Protein AF-A0A6H9L053-F1 (afdb_monomer)

Sequence (299 aa):
MDTWKNKYYSWISVILVSLLVLSIQSCERPGVFNHTEPEPVTSIPEVNSDEVIIHLKIKGGPEGFDHDLFVLNNRVLMIYDNYPDNGSLNKVLTQIEMNDLRSLFSENNFFSLQNELAASDAGKNILYEVTFKQDDLVHTIIADYNTASVRARIIIDALLLHFTNLRSSLKIELITDKTEITTARFLRLVMKVENQSDSELELVYTQGRAVDYVVYQINDNQFNTLEPDNELWRWSLNFSVNPVEKRLKIAAHQFTEFEEITWNVQTDEKTMVKGWVAVVGELVSTPGGRSPTIPIKIN

pLDDT: mean 80.95, std 19.53, range [23.98, 98.31]

Radius of gyration: 29.29 Å; Cα contacts (8 Å, |Δi|>4): 552; chains: 1; bounding box: 73×96×73 Å

Mean predicted aligned error: 12.38 Å

Nearest PDB structures (foldseek):
  3isy-assembly1_A  TM=7.959E-01  e=3.894E-05  Bacillus subtilis
  2x1g-assembly2_D  TM=6.187E-01  e=3.724E-02  Drosophila melanogaster
  5mhn-assembly2_B  TM=4.504E-01  e=2.670E-03  Homo sapiens
  6c6e-assembly1_A  TM=1.368E-01  e=1.391E-01  Mus musculus
  2y25-assembly1_B  TM=2.350E-01  e=3.549E+00  Homo sapiens

Foldseek 3Di:
DDPVVVVVVVVVVVVVVVVVVVPVPDDPDPPPDDPPPPPPPPPPPPPPDQDFFKKKFKAAAPQTWTKIWTQGPQQKIKIARLPDFRKMWIFRDDPVLVVVLVVLCVVLVVVPDEAQDDDDPVRHFIKIWMWGDDDPDIDIYIHGLVRDDPSVVSNVVSSVVVVCVRVQFKAKAWDWPDQEADPALKIKIKIKMWGRDQAKDKWKAFQQDQKKKWKFDDDPPPLRDGDPVRTFAIPVVVDRGHGHIDMDIAGHGGMDMDDMDMDRCGGPVRHHDAAKMWMWMWRRTGRTIIHGTRIHHYD

Structure (mmCIF, N/CA/C/O backbone):
data_AF-A0A6H9L053-F1
#
_entry.id   AF-A0A6H9L053-F1
#
loop_
_atom_site.group_PDB
_atom_site.id
_atom_site.type_symbol
_atom_site.label_atom_id
_atom_site.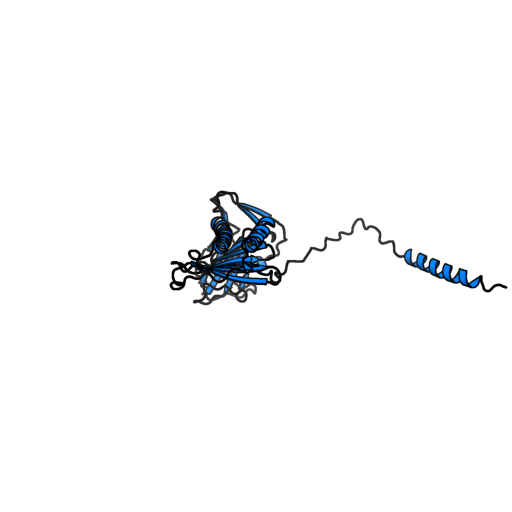label_alt_id
_atom_site.label_comp_id
_atom_site.label_asym_id
_atom_site.label_entity_id
_atom_site.label_seq_id
_atom_site.pdbx_PDB_ins_code
_atom_site.Cartn_x
_atom_site.Cartn_y
_atom_site.Cartn_z
_atom_site.occupancy
_atom_site.B_iso_or_equiv
_atom_site.auth_seq_id
_atom_site.auth_comp_id
_atom_site.auth_asym_id
_atom_site.auth_atom_id
_atom_site.pdbx_PDB_model_num
ATOM 1 N N . MET A 1 1 ? 28.333 -80.180 41.131 1.00 50.69 1 MET A N 1
ATOM 2 C CA . MET A 1 1 ? 29.279 -79.049 41.228 1.00 50.69 1 MET A CA 1
ATOM 3 C C . MET A 1 1 ? 29.401 -78.422 39.848 1.00 50.69 1 MET A C 1
ATOM 5 O O . MET A 1 1 ? 29.393 -79.160 38.876 1.00 50.69 1 MET A O 1
ATOM 9 N N . ASP A 1 2 ? 29.446 -77.090 39.799 1.00 54.22 2 ASP A N 1
ATOM 10 C CA . ASP A 1 2 ? 29.842 -76.261 38.647 1.00 54.22 2 ASP A CA 1
ATOM 11 C C . ASP A 1 2 ? 28.874 -76.040 37.466 1.00 54.22 2 ASP A C 1
ATOM 13 O O . ASP A 1 2 ? 29.268 -76.093 36.308 1.00 54.22 2 ASP A O 1
ATOM 17 N N . THR A 1 3 ? 27.628 -75.628 37.736 1.00 51.16 3 THR A N 1
ATOM 18 C CA . THR A 1 3 ? 26.772 -74.955 36.723 1.00 51.16 3 THR A CA 1
ATOM 19 C C . THR A 1 3 ? 26.632 -73.441 36.920 1.00 51.16 3 THR A C 1
ATOM 21 O O . THR A 1 3 ? 26.079 -72.753 36.065 1.00 51.16 3 THR A O 1
ATOM 24 N N . TRP A 1 4 ? 27.189 -72.876 37.996 1.00 47.53 4 TRP A N 1
ATOM 25 C CA . TRP A 1 4 ? 27.080 -71.438 38.287 1.00 47.53 4 TRP A CA 1
ATOM 26 C C . TRP A 1 4 ? 28.153 -70.580 37.604 1.00 47.53 4 TRP A C 1
ATOM 28 O O . TRP A 1 4 ? 27.953 -69.380 37.422 1.00 47.53 4 TRP A O 1
ATOM 38 N N . LYS A 1 5 ? 29.260 -71.181 37.144 1.00 46.81 5 LYS A N 1
ATOM 39 C CA . LYS A 1 5 ? 30.335 -70.446 36.457 1.00 46.81 5 LYS A CA 1
ATOM 40 C C . LYS A 1 5 ? 29.987 -70.047 35.016 1.00 46.81 5 LYS A C 1
ATOM 42 O O . LYS A 1 5 ? 30.509 -69.046 34.547 1.00 46.81 5 LYS A O 1
ATOM 47 N N . ASN A 1 6 ? 29.041 -70.712 34.346 1.00 53.38 6 ASN A N 1
ATOM 48 C CA . ASN A 1 6 ? 28.705 -70.405 32.944 1.00 53.38 6 ASN A CA 1
ATOM 49 C C . ASN A 1 6 ? 27.728 -69.236 32.737 1.00 53.38 6 ASN A C 1
ATOM 51 O O . ASN A 1 6 ? 27.595 -68.759 31.613 1.00 53.38 6 ASN A O 1
ATOM 55 N N . LYS A 1 7 ? 27.075 -68.721 33.788 1.00 50.31 7 LYS A N 1
ATOM 56 C CA . LYS A 1 7 ? 26.207 -67.537 33.647 1.00 50.31 7 LYS A CA 1
ATOM 57 C C . LYS A 1 7 ? 26.959 -66.212 33.759 1.00 50.31 7 LYS A C 1
ATOM 59 O O . LYS A 1 7 ? 26.510 -65.244 33.167 1.00 50.31 7 LYS A O 1
ATOM 64 N N . TYR A 1 8 ? 28.115 -66.156 34.421 1.00 52.12 8 TYR A N 1
ATOM 65 C CA . TYR A 1 8 ? 28.859 -64.896 34.572 1.00 52.12 8 TYR A CA 1
ATOM 66 C C . TYR A 1 8 ? 29.722 -64.538 33.350 1.00 52.12 8 TYR A C 1
ATOM 68 O O . TYR A 1 8 ? 29.824 -63.364 33.002 1.00 52.12 8 TYR A O 1
ATOM 76 N N . TYR A 1 9 ? 30.258 -65.526 32.624 1.00 50.81 9 TYR A N 1
ATOM 77 C CA . TYR A 1 9 ? 31.042 -65.264 31.406 1.00 50.81 9 TYR A CA 1
ATOM 78 C C . TYR A 1 9 ? 30.185 -64.821 30.209 1.00 50.81 9 TYR A C 1
ATOM 80 O O . TYR A 1 9 ? 30.676 -64.099 29.344 1.00 50.81 9 TYR A O 1
ATOM 88 N N . SER A 1 10 ? 28.892 -65.165 30.174 1.00 54.53 10 SER A N 1
ATOM 89 C CA . SER A 1 10 ? 28.002 -64.748 29.080 1.00 54.53 10 SER A CA 1
ATOM 90 C C . SER A 1 10 ? 27.642 -63.260 29.133 1.00 54.53 10 SER A C 1
ATOM 92 O O . SER A 1 10 ? 27.446 -62.654 28.087 1.00 54.53 10 SER A O 1
ATOM 94 N N . TRP A 1 11 ? 27.577 -62.654 30.322 1.00 51.12 11 TRP A N 1
ATOM 95 C CA . TRP A 1 11 ? 27.205 -61.238 30.466 1.00 51.12 11 TRP A CA 1
ATOM 96 C C . TRP A 1 11 ? 28.414 -60.312 30.320 1.00 51.12 11 TRP A C 1
ATOM 98 O O . TRP A 1 11 ? 28.304 -59.249 29.715 1.00 51.12 11 TRP A O 1
ATOM 108 N N . ILE A 1 12 ? 29.593 -60.755 30.771 1.00 58.22 12 ILE A N 1
ATOM 109 C CA . ILE A 1 12 ? 30.849 -60.026 30.551 1.00 58.22 12 ILE A CA 1
ATOM 110 C C . ILE A 1 12 ? 31.177 -59.959 29.051 1.00 58.22 12 ILE A C 1
ATOM 112 O O . ILE A 1 12 ? 31.598 -58.912 28.574 1.00 58.22 12 ILE A O 1
ATOM 116 N N . SER A 1 13 ? 30.890 -61.017 28.283 1.00 55.91 13 SER A N 1
ATOM 117 C CA . SER A 1 13 ? 31.110 -61.033 26.827 1.00 55.91 13 SER A CA 1
ATOM 118 C C . SER A 1 13 ? 30.221 -60.032 26.071 1.00 55.91 13 SER A C 1
ATOM 120 O O . SER A 1 13 ? 30.681 -59.393 25.131 1.00 55.91 13 SER A O 1
ATOM 122 N N . VAL A 1 14 ? 28.966 -59.839 26.498 1.00 59.31 14 VAL A N 1
ATOM 123 C CA . VAL A 1 14 ? 28.028 -58.893 25.857 1.00 59.31 14 VAL A CA 1
ATOM 124 C C . VAL A 1 14 ? 28.388 -57.440 26.179 1.00 59.31 14 VAL A C 1
ATOM 126 O O . VAL A 1 14 ? 28.328 -56.577 25.303 1.00 59.31 14 VAL A O 1
ATOM 129 N N . ILE A 1 15 ? 28.836 -57.163 27.407 1.00 60.41 15 ILE A N 1
ATOM 130 C CA . ILE A 1 15 ? 29.262 -55.816 27.813 1.00 60.41 15 ILE A CA 1
ATOM 131 C C . ILE A 1 15 ? 30.597 -55.442 27.147 1.00 60.41 15 ILE A C 1
ATOM 133 O O . ILE A 1 15 ? 30.745 -54.312 26.681 1.00 60.41 15 ILE A O 1
ATOM 137 N N . LEU A 1 16 ? 31.540 -56.387 27.018 1.00 56.50 16 LEU A N 1
ATOM 138 C CA . LEU A 1 16 ? 32.836 -56.128 26.380 1.00 56.50 16 LEU A CA 1
ATOM 139 C C . LEU A 1 16 ? 32.707 -55.884 24.865 1.00 56.50 16 LEU A C 1
ATOM 141 O O . LEU A 1 16 ? 33.394 -55.017 24.336 1.00 56.50 16 LEU A O 1
ATOM 145 N N . VAL A 1 17 ? 31.795 -56.584 24.172 1.00 59.41 17 VAL A N 1
ATOM 146 C CA . VAL A 1 17 ? 31.506 -56.339 22.743 1.00 59.41 17 VAL A CA 1
ATOM 147 C C . VAL A 1 17 ? 30.763 -55.012 22.541 1.00 59.41 17 VAL A C 1
ATOM 149 O O . VAL A 1 17 ? 31.049 -54.295 21.586 1.00 59.41 17 VAL A O 1
ATOM 152 N N . SER A 1 18 ? 29.887 -54.616 23.470 1.00 55.94 18 SER A N 1
ATOM 153 C CA . SER A 1 18 ? 29.170 -53.331 23.390 1.00 55.94 18 SER A CA 1
ATOM 154 C C . SER A 1 18 ? 30.097 -52.123 23.607 1.00 55.94 18 SER A C 1
ATOM 156 O O . SER A 1 18 ? 29.958 -51.107 22.929 1.00 55.94 18 SER A O 1
ATOM 158 N N . LEU A 1 19 ? 31.098 -52.243 24.489 1.00 54.78 19 LEU A N 1
ATOM 159 C CA . LEU A 1 19 ? 32.132 -51.216 24.691 1.00 54.78 19 LEU A CA 1
ATOM 160 C C . LEU A 1 19 ? 33.153 -51.152 23.540 1.00 54.78 19 LEU A C 1
ATOM 162 O O . LEU A 1 19 ? 33.686 -50.076 23.262 1.00 54.78 19 LEU A O 1
ATOM 166 N N . LEU A 1 20 ? 33.393 -52.262 22.830 1.00 54.16 20 LEU A N 1
ATOM 167 C CA . LEU A 1 20 ? 34.262 -52.266 21.647 1.00 54.16 20 LEU A CA 1
ATOM 168 C C . LEU A 1 20 ? 33.579 -51.657 20.409 1.00 54.16 20 LEU A C 1
ATOM 170 O O . LEU A 1 20 ? 34.247 -51.030 19.599 1.00 54.16 20 LEU A O 1
ATOM 174 N N . VAL A 1 21 ? 32.252 -51.773 20.273 1.00 56.16 21 VAL A N 1
ATOM 175 C CA . VAL A 1 21 ? 31.502 -51.127 19.173 1.00 56.16 21 VAL A CA 1
ATOM 176 C C . VAL A 1 21 ? 31.358 -49.613 19.396 1.00 56.16 21 VAL A C 1
ATOM 178 O O . VAL A 1 21 ? 31.372 -48.850 18.434 1.00 56.16 21 VAL A O 1
ATOM 181 N N . LEU A 1 22 ? 31.329 -49.151 20.651 1.00 52.44 22 LEU A N 1
ATOM 182 C CA . LEU A 1 22 ? 31.280 -47.720 20.990 1.00 52.44 22 LEU A CA 1
ATOM 183 C C . LEU A 1 22 ? 32.645 -47.002 20.935 1.00 52.44 22 LEU A C 1
ATOM 185 O O . LEU A 1 22 ? 32.687 -45.782 21.061 1.00 52.44 22 LEU A O 1
ATOM 189 N N . SER A 1 23 ? 33.756 -47.720 20.727 1.00 50.53 23 SER A N 1
ATOM 190 C CA . SER A 1 23 ? 35.113 -47.138 20.672 1.00 50.53 23 SER A CA 1
ATOM 191 C C . SER A 1 23 ? 35.737 -47.090 19.268 1.00 50.53 23 SER A C 1
ATOM 193 O O . SER A 1 23 ? 36.846 -46.583 19.121 1.00 50.53 23 SER A O 1
ATOM 195 N N . ILE A 1 24 ? 35.022 -47.531 18.221 1.00 53.09 24 ILE A N 1
ATOM 196 C CA . ILE A 1 24 ? 35.464 -47.434 16.808 1.00 53.09 24 ILE A CA 1
ATOM 197 C C . ILE A 1 24 ? 34.668 -46.353 16.038 1.00 53.09 24 ILE A C 1
ATOM 199 O O . ILE A 1 24 ? 34.793 -46.211 14.827 1.00 53.09 24 ILE A O 1
ATOM 203 N N . GLN A 1 25 ? 33.891 -45.518 16.735 1.00 49.16 25 GLN A N 1
ATOM 204 C CA . GLN A 1 25 ? 33.265 -44.319 16.160 1.00 49.16 25 GLN A CA 1
ATOM 205 C C . GLN A 1 25 ? 33.655 -43.050 16.930 1.00 49.16 25 GLN A C 1
ATOM 207 O O . GLN A 1 25 ? 32.817 -42.332 17.463 1.00 49.16 25 GLN A O 1
ATOM 212 N N . SER A 1 26 ? 34.954 -42.752 16.968 1.00 38.78 26 SER A N 1
ATOM 213 C CA . SER A 1 26 ? 35.432 -41.367 17.046 1.00 38.78 26 SER A CA 1
ATOM 214 C C . SER A 1 26 ? 36.819 -41.237 16.415 1.00 38.78 26 SER A C 1
ATOM 216 O O . SER A 1 26 ? 37.846 -41.520 17.022 1.00 38.78 26 SER A O 1
ATOM 218 N N . CYS A 1 27 ? 36.857 -40.808 15.155 1.00 43.47 27 CYS A N 1
ATOM 219 C CA . CYS A 1 27 ? 37.998 -40.065 14.621 1.00 43.47 27 CYS A CA 1
ATOM 220 C C . CYS A 1 27 ? 37.645 -39.418 13.275 1.00 43.47 27 CYS A C 1
ATOM 222 O O . CYS A 1 27 ? 38.359 -39.585 12.290 1.00 43.47 27 CYS A O 1
ATOM 224 N N . GLU A 1 28 ? 36.569 -38.632 13.221 1.00 32.81 28 GLU A N 1
ATOM 225 C CA . GLU A 1 28 ? 36.626 -37.474 12.331 1.00 32.81 28 GLU A CA 1
ATOM 226 C C . GLU A 1 28 ? 37.327 -36.364 13.106 1.00 32.81 28 GLU A C 1
ATOM 228 O O . GLU A 1 28 ? 36.853 -35.856 14.122 1.00 32.81 28 GLU A O 1
ATOM 233 N N . ARG A 1 29 ? 38.562 -36.102 12.676 1.00 37.25 29 ARG A N 1
ATOM 234 C CA . ARG A 1 29 ? 39.400 -34.994 13.126 1.00 37.25 29 ARG A CA 1
ATOM 235 C C . ARG A 1 29 ? 38.595 -33.686 13.115 1.00 37.25 29 ARG A C 1
ATOM 237 O O . ARG A 1 29 ? 37.815 -33.489 12.185 1.00 37.25 29 ARG A O 1
ATOM 244 N N . PRO A 1 30 ? 38.874 -32.725 14.015 1.00 36.25 30 PRO A N 1
ATOM 245 C CA . PRO A 1 30 ? 38.528 -31.341 13.740 1.00 36.25 30 PRO A CA 1
ATOM 246 C C . PRO A 1 30 ? 39.346 -30.913 12.517 1.00 36.25 30 PRO A C 1
ATOM 248 O O . PRO A 1 30 ? 40.552 -30.670 12.595 1.00 36.25 30 PRO A O 1
ATOM 251 N N . GLY A 1 31 ? 38.704 -30.899 11.353 1.00 30.41 31 GLY A N 1
ATOM 252 C CA . GLY A 1 31 ? 39.236 -30.232 10.182 1.00 30.41 31 GLY A CA 1
ATOM 253 C C . GLY A 1 31 ? 39.284 -28.742 10.485 1.00 30.41 31 GLY A C 1
ATOM 254 O O . GLY A 1 31 ? 38.278 -28.057 10.374 1.00 30.41 31 GLY A O 1
ATOM 255 N N . VAL A 1 32 ? 40.463 -28.233 10.845 1.00 43.75 32 VAL A N 1
ATOM 256 C CA . VAL A 1 32 ? 40.740 -26.790 10.985 1.00 43.75 32 VAL A CA 1
ATOM 257 C C . VAL A 1 32 ? 40.612 -26.050 9.637 1.00 43.75 32 VAL A C 1
ATOM 259 O O . VAL A 1 32 ? 40.735 -24.836 9.582 1.00 43.75 32 VAL A O 1
ATOM 262 N N . PHE A 1 33 ? 40.272 -26.749 8.552 1.00 46.88 33 PHE A N 1
ATOM 263 C CA . PHE A 1 33 ? 39.854 -26.164 7.283 1.00 46.88 33 PHE A CA 1
ATOM 264 C C . PHE A 1 33 ? 38.773 -27.030 6.629 1.00 46.88 33 PHE A C 1
ATOM 266 O O . PHE A 1 33 ? 39.026 -27.686 5.628 1.00 46.88 33 PHE A O 1
ATOM 273 N N . ASN A 1 34 ? 37.569 -27.042 7.197 1.00 31.20 34 ASN A N 1
ATOM 274 C CA . ASN A 1 34 ? 36.360 -27.267 6.412 1.00 31.20 34 ASN A CA 1
ATOM 275 C C . ASN A 1 34 ? 35.520 -26.005 6.558 1.00 31.20 34 ASN A C 1
ATOM 277 O O . ASN A 1 34 ? 34.848 -25.806 7.571 1.00 31.20 34 ASN A O 1
ATOM 281 N N . HIS A 1 35 ? 35.597 -25.139 5.547 1.00 37.12 35 HIS A N 1
ATOM 282 C CA . HIS A 1 35 ? 34.546 -24.172 5.266 1.00 37.12 35 HIS A CA 1
ATOM 283 C C . HIS A 1 35 ? 33.268 -24.973 5.016 1.00 37.12 35 HIS A C 1
ATOM 285 O O . HIS A 1 35 ? 32.936 -25.315 3.887 1.00 37.12 35 HIS A O 1
ATOM 291 N N . THR A 1 36 ? 32.580 -25.319 6.100 1.00 30.73 36 THR A N 1
ATOM 292 C CA . THR A 1 36 ? 31.137 -25.473 6.039 1.00 30.73 36 THR A CA 1
ATOM 293 C C . THR A 1 36 ? 30.693 -24.039 5.833 1.00 30.73 36 THR A C 1
ATOM 295 O O . THR A 1 36 ? 30.686 -23.247 6.779 1.00 30.73 36 THR A O 1
ATOM 298 N N . GLU A 1 37 ? 30.501 -23.653 4.568 1.00 32.84 37 GLU A N 1
ATOM 299 C CA . GLU A 1 37 ? 29.650 -22.506 4.290 1.00 32.84 37 GLU A CA 1
ATOM 300 C C . GLU A 1 37 ? 28.425 -22.694 5.184 1.00 32.84 37 GLU A C 1
ATOM 302 O O . GLU A 1 37 ? 27.892 -23.812 5.226 1.00 32.84 37 GLU A O 1
ATOM 307 N N . PRO A 1 38 ? 28.031 -21.688 5.984 1.00 30.19 38 PRO A N 1
ATOM 308 C CA . PRO A 1 38 ? 26.721 -21.756 6.598 1.00 30.19 38 PRO A CA 1
ATOM 309 C C . PRO A 1 38 ? 25.774 -22.104 5.457 1.00 30.19 38 PRO A C 1
ATOM 311 O O . PRO A 1 38 ? 25.806 -21.409 4.437 1.00 30.19 38 PRO A O 1
ATOM 314 N N . GLU A 1 39 ? 25.020 -23.204 5.589 1.00 25.75 39 GLU A N 1
ATOM 315 C CA . GLU A 1 39 ? 23.890 -23.441 4.701 1.00 25.75 39 GLU A CA 1
ATOM 316 C C . GLU A 1 39 ? 23.195 -22.086 4.607 1.00 25.75 39 GLU A C 1
ATOM 318 O O . GLU A 1 39 ? 22.835 -21.529 5.657 1.00 25.75 39 GLU A O 1
ATOM 323 N N . PRO A 1 40 ? 23.132 -21.463 3.414 1.00 26.23 40 PRO A N 1
ATOM 324 C CA . PRO A 1 40 ? 22.378 -20.243 3.304 1.00 26.23 40 PRO A CA 1
ATOM 325 C C . PRO A 1 40 ? 21.004 -20.652 3.793 1.00 26.23 40 PRO A C 1
ATOM 327 O O . PRO A 1 40 ? 20.436 -21.613 3.269 1.00 26.23 40 PRO A O 1
ATOM 330 N N . VAL A 1 41 ? 20.524 -19.991 4.845 1.00 27.50 41 VAL A N 1
ATOM 331 C CA . VAL A 1 41 ? 19.134 -20.077 5.270 1.00 27.50 41 VAL A CA 1
ATOM 332 C C . VAL A 1 41 ? 18.336 -19.585 4.067 1.00 27.50 41 VAL A C 1
ATOM 334 O O . VAL A 1 41 ? 18.037 -18.410 3.900 1.00 27.50 41 VAL A O 1
ATOM 337 N N . THR A 1 42 ? 18.100 -20.516 3.155 1.00 32.44 42 THR A N 1
ATOM 338 C CA . THR A 1 42 ? 17.287 -20.433 1.960 1.00 32.44 42 THR A CA 1
ATOM 339 C C . THR A 1 42 ? 15.931 -20.919 2.409 1.00 32.44 42 THR A C 1
ATOM 341 O O . THR A 1 42 ? 15.415 -21.949 2.004 1.00 32.44 42 THR A O 1
ATOM 344 N N . SER A 1 43 ? 15.358 -20.144 3.314 1.00 23.98 43 SER A N 1
ATOM 345 C CA . SER A 1 43 ? 13.923 -20.034 3.420 1.00 23.98 43 SER A CA 1
ATOM 346 C C . SER A 1 43 ? 13.637 -18.564 3.185 1.00 23.98 43 SER A C 1
ATOM 348 O O . SER A 1 43 ? 13.531 -17.763 4.114 1.00 23.98 43 SER A O 1
ATOM 350 N N . ILE A 1 44 ? 13.572 -18.213 1.900 1.00 28.44 44 ILE A N 1
ATOM 351 C CA . ILE A 1 44 ? 12.648 -17.173 1.461 1.00 28.44 44 ILE A CA 1
ATOM 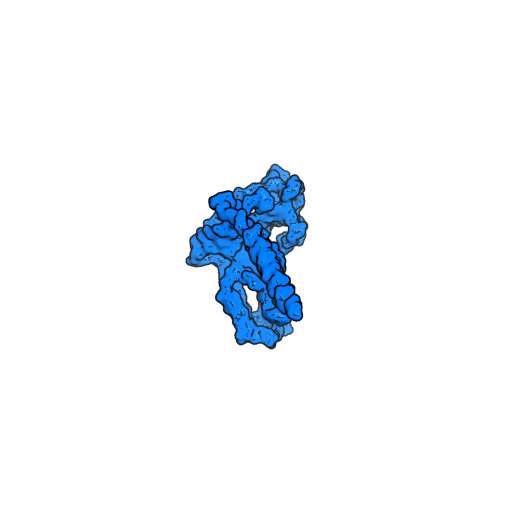352 C C . ILE A 1 44 ? 11.331 -17.531 2.160 1.00 28.44 44 ILE A C 1
ATOM 354 O O . ILE A 1 44 ? 10.900 -18.679 2.024 1.00 28.44 44 ILE A O 1
ATOM 358 N N . PRO A 1 45 ? 10.720 -16.645 2.960 1.00 25.59 45 PRO A N 1
ATOM 359 C CA . PRO A 1 45 ? 9.337 -16.850 3.323 1.00 25.59 45 PRO A CA 1
ATOM 360 C C . PRO A 1 45 ? 8.576 -16.839 1.998 1.00 25.59 45 PRO A C 1
ATOM 362 O O . PRO A 1 45 ? 8.351 -15.783 1.409 1.00 25.59 45 PRO A O 1
ATOM 365 N N . GLU A 1 46 ? 8.252 -18.020 1.475 1.00 27.70 46 GLU A N 1
ATOM 366 C CA . GLU A 1 46 ? 7.071 -18.151 0.641 1.00 27.70 46 GLU A CA 1
ATOM 367 C C . GLU A 1 46 ? 5.945 -17.508 1.445 1.00 27.70 46 GLU A C 1
ATOM 369 O O . GLU A 1 46 ? 5.697 -17.889 2.593 1.00 27.70 46 GLU A O 1
ATOM 374 N N . VAL A 1 47 ? 5.325 -16.482 0.866 1.00 33.62 47 VAL A N 1
ATOM 375 C CA . VAL A 1 47 ? 4.129 -15.828 1.391 1.00 33.62 47 VAL A CA 1
ATOM 376 C C . VAL A 1 47 ? 2.992 -16.850 1.314 1.00 33.62 47 VAL A C 1
ATOM 378 O O . VAL A 1 47 ? 2.146 -16.821 0.427 1.00 33.62 47 VAL A O 1
ATOM 381 N N . ASN A 1 48 ? 3.010 -17.813 2.229 1.00 32.88 48 ASN A N 1
ATOM 382 C CA . ASN A 1 48 ? 1.928 -18.747 2.476 1.00 32.88 48 ASN A CA 1
ATOM 383 C C . ASN A 1 48 ? 0.921 -18.025 3.375 1.00 32.88 48 ASN A C 1
ATOM 385 O O . ASN A 1 48 ? 1.032 -18.070 4.594 1.00 32.88 48 ASN A O 1
ATOM 389 N N . SER A 1 49 ? 0.002 -17.295 2.735 1.00 45.81 49 SER A N 1
ATOM 390 C CA . SER A 1 49 ? -1.231 -16.711 3.290 1.00 45.81 49 SER A CA 1
ATOM 391 C C . SER A 1 49 ? -1.162 -16.316 4.773 1.00 45.81 49 SER A C 1
ATOM 393 O O . SER A 1 49 ? -1.766 -16.971 5.627 1.00 45.81 49 SER A O 1
ATOM 395 N N . ASP A 1 50 ? -0.452 -15.233 5.092 1.00 68.19 50 ASP A N 1
ATOM 396 C CA . ASP A 1 50 ? -0.594 -14.634 6.415 1.00 68.19 50 ASP A CA 1
ATOM 397 C C . ASP A 1 50 ? -2.039 -14.157 6.583 1.00 68.19 50 ASP A C 1
ATOM 399 O O . ASP A 1 50 ? -2.579 -13.400 5.778 1.00 68.19 50 ASP A O 1
ATOM 403 N N . GLU A 1 51 ? -2.696 -14.672 7.610 1.00 87.44 51 GLU A N 1
ATOM 404 C CA . GLU A 1 51 ? -4.110 -14.438 7.842 1.00 87.44 51 GLU A CA 1
ATOM 405 C C . GLU A 1 51 ? -4.377 -12.973 8.219 1.00 87.44 51 GLU A C 1
ATOM 407 O O . GLU A 1 51 ? -3.700 -12.402 9.084 1.00 87.44 51 GLU A O 1
ATOM 412 N N . VAL A 1 52 ? -5.383 -12.365 7.586 1.00 90.75 52 VAL A N 1
ATOM 413 C CA . VAL A 1 52 ? -5.877 -11.032 7.952 1.00 90.75 52 VAL A CA 1
ATOM 414 C C . VAL A 1 52 ? -6.605 -11.129 9.289 1.00 90.75 52 VAL A C 1
ATOM 416 O O . VAL A 1 52 ? -7.617 -11.819 9.400 1.00 90.75 52 VAL A O 1
ATOM 419 N N . ILE A 1 53 ? -6.106 -10.412 10.296 1.00 94.94 53 ILE A N 1
ATOM 420 C CA . ILE A 1 53 ? -6.696 -10.402 11.640 1.00 94.94 53 ILE A CA 1
ATOM 421 C C . ILE A 1 53 ? -7.557 -9.168 11.904 1.00 94.94 53 ILE A C 1
ATOM 423 O O . ILE A 1 53 ? -8.482 -9.229 12.703 1.00 94.94 53 ILE A O 1
ATOM 427 N N . ILE A 1 54 ? -7.258 -8.044 11.253 1.00 96.50 54 ILE A N 1
ATOM 428 C CA . ILE A 1 54 ? -8.057 -6.822 11.308 1.00 96.50 54 ILE A CA 1
ATOM 429 C C . ILE A 1 54 ? -8.221 -6.343 9.876 1.00 96.50 54 ILE A C 1
ATOM 431 O O . ILE A 1 54 ? -7.245 -6.246 9.132 1.00 96.50 54 ILE A O 1
ATOM 435 N N . HIS A 1 55 ? -9.446 -6.010 9.505 1.00 96.00 55 HIS A N 1
ATOM 436 C CA . HIS A 1 55 ? -9.755 -5.356 8.245 1.00 96.00 55 HIS A CA 1
ATOM 437 C C . HIS A 1 55 ? -10.674 -4.178 8.525 1.00 96.00 55 HIS A C 1
ATOM 439 O O . HIS A 1 55 ? -11.679 -4.324 9.212 1.00 96.00 55 HIS A O 1
ATOM 445 N N . LEU A 1 56 ? -10.306 -3.009 8.020 1.00 95.00 56 LEU A N 1
ATOM 446 C CA . LEU A 1 56 ? -11.167 -1.843 7.968 1.00 95.00 56 LEU A CA 1
ATOM 447 C C . LEU A 1 56 ? -11.397 -1.486 6.506 1.00 95.00 56 LEU A C 1
ATOM 449 O O . LEU A 1 56 ? -10.453 -1.169 5.789 1.00 95.00 56 LEU A O 1
ATOM 453 N N . LYS A 1 57 ? -12.659 -1.461 6.106 1.00 91.81 57 LYS A N 1
ATOM 454 C CA . LYS A 1 57 ? -13.108 -0.945 4.825 1.00 91.81 57 LYS A CA 1
ATOM 455 C C . LYS A 1 57 ? -13.826 0.383 5.022 1.00 91.81 57 LYS A C 1
ATOM 457 O O . LYS A 1 57 ? -14.768 0.471 5.807 1.00 91.81 57 LYS A O 1
ATOM 462 N N . ILE A 1 58 ? -13.387 1.407 4.296 1.00 89.12 58 ILE A N 1
ATOM 463 C CA . ILE A 1 58 ? -13.951 2.759 4.315 1.00 89.12 58 ILE A CA 1
ATOM 464 C C . ILE A 1 58 ? -14.592 3.007 2.952 1.00 89.12 58 ILE A C 1
ATOM 466 O O . ILE A 1 58 ? -13.899 3.001 1.935 1.00 89.12 58 ILE A O 1
ATOM 470 N N . LYS A 1 59 ? -15.910 3.217 2.924 1.00 87.50 59 LYS A N 1
ATOM 471 C CA . LYS A 1 59 ? -16.671 3.457 1.689 1.00 87.50 59 LYS A CA 1
ATOM 472 C C . LYS A 1 59 ? -17.503 4.727 1.758 1.00 87.50 59 LYS A C 1
ATOM 474 O O . LYS A 1 59 ? -18.090 5.027 2.793 1.00 87.50 59 LYS A O 1
ATOM 479 N N . GLY A 1 60 ? -17.669 5.398 0.622 1.00 79.69 60 GLY A N 1
ATOM 480 C CA . GLY A 1 60 ? -18.654 6.466 0.446 1.00 79.69 60 GLY A CA 1
ATOM 481 C C . GLY A 1 60 ? -18.060 7.868 0.536 1.00 79.69 60 GLY A C 1
ATOM 482 O O . GLY A 1 60 ? -16.920 8.103 0.149 1.00 79.69 60 GLY A O 1
ATOM 483 N N . GLY A 1 61 ? -18.856 8.831 1.000 1.00 72.56 61 GLY A N 1
ATOM 484 C CA . GLY A 1 61 ? -18.501 10.250 0.938 1.00 72.56 61 GLY A CA 1
ATOM 485 C C . GLY A 1 61 ? -18.622 10.858 -0.472 1.00 72.56 61 GLY A C 1
ATOM 486 O O . GLY A 1 61 ? -18.859 10.152 -1.453 1.00 72.56 61 GLY A O 1
ATOM 487 N N . PRO A 1 62 ? -18.497 12.191 -0.588 1.00 66.69 62 PRO A N 1
ATOM 488 C CA . PRO A 1 62 ? -18.780 12.921 -1.827 1.00 66.69 62 PRO A CA 1
ATOM 489 C C . PRO A 1 62 ? -17.814 12.614 -2.980 1.00 66.69 62 PRO A C 1
ATOM 491 O O . PRO A 1 62 ? -18.185 12.803 -4.135 1.00 66.69 62 PRO A O 1
ATOM 494 N N . GLU A 1 63 ? -16.607 12.129 -2.683 1.00 66.75 63 GLU A N 1
ATOM 495 C CA . GLU A 1 63 ? -15.582 11.786 -3.682 1.00 66.75 63 GLU A CA 1
ATOM 496 C C . GLU A 1 63 ? -15.604 10.301 -4.080 1.00 66.75 63 GLU A C 1
ATOM 498 O O . GLU A 1 63 ? -14.889 9.908 -4.996 1.00 66.75 63 GLU A O 1
ATOM 503 N N . GLY A 1 64 ? -16.450 9.483 -3.435 1.00 70.69 64 GLY A N 1
ATOM 504 C CA . GLY A 1 64 ? -16.517 8.043 -3.686 1.00 70.69 64 GLY A CA 1
ATOM 505 C C . GLY A 1 64 ? -15.306 7.288 -3.138 1.00 70.69 64 GLY A C 1
ATOM 506 O O . GLY A 1 64 ? -14.714 6.489 -3.856 1.00 70.69 64 GLY A O 1
ATOM 507 N N . PHE A 1 65 ? -14.934 7.544 -1.879 1.00 75.31 65 PHE A N 1
ATOM 508 C CA . PHE A 1 65 ? -13.825 6.854 -1.224 1.00 75.31 65 PHE A CA 1
ATOM 509 C C . PHE A 1 65 ? -14.065 5.340 -1.202 1.00 75.31 65 PHE A C 1
ATOM 511 O O . PHE A 1 65 ? -15.151 4.885 -0.830 1.00 75.31 65 PHE A O 1
ATOM 518 N N . ASP A 1 66 ? -13.036 4.581 -1.569 1.00 83.56 66 ASP A N 1
ATOM 519 C CA . ASP A 1 66 ? -12.939 3.136 -1.366 1.00 83.56 66 ASP A CA 1
ATOM 520 C C . ASP A 1 66 ? -11.506 2.845 -0.916 1.00 83.56 66 ASP A C 1
ATOM 522 O O . ASP A 1 66 ? -10.570 2.830 -1.718 1.00 83.56 66 ASP A O 1
ATOM 526 N N . HIS A 1 67 ? -11.341 2.704 0.395 1.00 87.38 67 HIS A N 1
ATOM 527 C CA . HIS A 1 67 ? -10.059 2.407 1.014 1.00 87.38 67 HIS A CA 1
ATOM 528 C C . HIS A 1 67 ? -10.176 1.147 1.854 1.00 87.38 67 HIS A C 1
ATOM 530 O O . HIS A 1 67 ? -11.157 0.956 2.579 1.00 87.38 67 HIS A O 1
ATOM 536 N N . ASP A 1 68 ? -9.141 0.321 1.803 1.00 90.56 68 ASP A N 1
ATOM 537 C CA . ASP A 1 68 ? -9.024 -0.863 2.639 1.00 90.56 68 ASP A CA 1
ATOM 538 C C . ASP A 1 68 ? -7.745 -0.775 3.477 1.00 90.56 68 ASP A C 1
ATOM 540 O O . ASP A 1 68 ? -6.665 -0.480 2.969 1.00 90.56 68 ASP A O 1
ATOM 544 N N . LEU A 1 69 ? -7.863 -1.039 4.774 1.00 93.88 69 LEU A N 1
ATOM 545 C CA . LEU A 1 69 ? -6.749 -1.231 5.691 1.00 93.88 69 LEU A CA 1
ATOM 546 C C . LEU A 1 69 ? -6.777 -2.669 6.192 1.00 93.88 69 LEU A C 1
ATOM 548 O O . LEU A 1 69 ? -7.778 -3.122 6.742 1.00 93.88 69 LEU A O 1
ATOM 552 N N . PHE A 1 70 ? -5.657 -3.366 6.060 1.00 94.62 70 PHE A N 1
ATOM 553 C CA . PHE A 1 70 ? -5.473 -4.726 6.549 1.00 94.62 70 PHE A CA 1
ATOM 554 C C . PHE A 1 70 ? -4.363 -4.760 7.589 1.00 94.62 70 PHE A C 1
ATOM 556 O O . PHE A 1 70 ? -3.314 -4.149 7.402 1.00 94.62 70 PHE A O 1
ATOM 563 N N . VAL A 1 71 ? -4.569 -5.520 8.660 1.00 95.06 71 VAL A N 1
ATOM 564 C CA . VAL A 1 71 ? -3.507 -5.933 9.577 1.00 95.06 71 VAL A CA 1
ATOM 565 C C . VAL A 1 71 ? -3.420 -7.447 9.533 1.00 95.06 71 VAL A C 1
ATOM 567 O O . VAL A 1 71 ? -4.381 -8.159 9.829 1.00 95.06 71 VAL A O 1
ATOM 570 N N . LEU A 1 72 ? -2.251 -7.930 9.145 1.00 93.56 72 LEU A N 1
ATOM 571 C CA . LEU A 1 72 ? -1.929 -9.342 9.021 1.00 93.56 72 LEU A CA 1
ATOM 572 C C . LEU A 1 72 ? -1.375 -9.868 10.350 1.00 93.56 72 LEU A C 1
ATOM 574 O O . LEU A 1 72 ? -0.782 -9.125 11.138 1.00 93.56 72 LEU A O 1
ATOM 578 N N . ASN A 1 73 ? -1.528 -11.167 10.609 1.00 90.62 73 ASN A N 1
ATOM 579 C CA . ASN A 1 73 ? -1.038 -11.789 11.846 1.00 90.62 73 ASN A CA 1
ATOM 580 C C . ASN A 1 73 ? 0.487 -11.629 12.041 1.00 90.62 73 ASN A C 1
ATOM 582 O O . ASN A 1 73 ? 0.973 -11.553 13.169 1.00 90.62 73 ASN A O 1
ATOM 586 N N . ASN A 1 74 ? 1.238 -11.498 10.945 1.00 89.31 74 ASN A N 1
ATOM 587 C CA . ASN A 1 74 ? 2.679 -11.233 10.929 1.00 89.31 74 ASN A CA 1
ATOM 588 C C . ASN A 1 74 ? 3.063 -9.771 11.277 1.00 89.31 74 ASN A C 1
ATOM 590 O O . ASN A 1 74 ? 4.246 -9.424 11.238 1.00 89.31 74 ASN A O 1
ATOM 594 N N . ARG A 1 75 ? 2.084 -8.934 11.661 1.00 92.88 75 ARG A N 1
ATOM 595 C CA . ARG A 1 75 ? 2.203 -7.504 12.017 1.00 92.88 75 ARG A CA 1
ATOM 596 C C . ARG A 1 75 ? 2.351 -6.548 10.836 1.00 92.88 75 ARG A C 1
ATOM 598 O O . ARG A 1 75 ? 2.631 -5.371 11.053 1.00 92.88 75 ARG A O 1
ATOM 605 N N . VAL A 1 76 ? 2.171 -6.999 9.601 1.00 92.31 76 VAL A N 1
ATOM 606 C CA . VAL A 1 76 ? 2.153 -6.090 8.453 1.00 92.31 76 VAL A CA 1
ATOM 607 C C . VAL A 1 76 ? 0.811 -5.358 8.414 1.00 92.31 76 VAL A C 1
ATOM 609 O O . VAL A 1 76 ? -0.247 -5.985 8.380 1.00 92.31 76 VAL A O 1
ATOM 612 N N . LEU A 1 77 ? 0.867 -4.028 8.419 1.00 93.38 77 LEU A N 1
ATOM 613 C CA . LEU A 1 77 ? -0.258 -3.151 8.117 1.00 93.38 77 LEU A CA 1
ATOM 614 C C . LEU A 1 77 ? -0.169 -2.744 6.648 1.00 93.38 77 LEU A C 1
ATOM 616 O O . LEU A 1 77 ? 0.879 -2.269 6.212 1.00 93.38 77 LEU A O 1
ATOM 620 N N . MET A 1 78 ? -1.258 -2.909 5.902 1.00 92.38 78 MET A N 1
ATOM 621 C CA . MET A 1 78 ? -1.376 -2.521 4.496 1.00 92.38 78 MET A CA 1
ATOM 622 C C . MET A 1 78 ? -2.561 -1.581 4.318 1.00 92.38 78 MET A C 1
ATOM 624 O O . MET A 1 78 ? -3.620 -1.817 4.887 1.00 92.38 78 MET A O 1
ATOM 628 N N . ILE A 1 79 ? -2.384 -0.543 3.512 1.00 90.69 79 ILE A N 1
ATOM 629 C CA . ILE A 1 79 ? -3.423 0.386 3.081 1.00 90.69 79 ILE A CA 1
ATOM 630 C C . ILE A 1 79 ? -3.518 0.285 1.566 1.00 90.69 79 ILE A C 1
ATOM 632 O O . ILE A 1 79 ? -2.496 0.396 0.892 1.00 90.69 79 ILE A O 1
ATOM 636 N N . TYR A 1 80 ? -4.722 0.103 1.043 1.00 87.88 80 TYR A N 1
ATOM 637 C CA . TYR A 1 80 ? -5.022 0.153 -0.380 1.00 87.88 80 TYR A CA 1
ATOM 638 C C . TYR A 1 80 ? -5.931 1.341 -0.668 1.00 87.88 80 TYR A C 1
ATOM 640 O O . TYR A 1 80 ? -7.013 1.467 -0.088 1.00 87.88 80 TYR A O 1
ATOM 648 N N . ASP A 1 81 ? -5.487 2.192 -1.586 1.00 80.25 81 ASP A N 1
ATOM 649 C CA . ASP A 1 81 ? -6.271 3.294 -2.126 1.00 80.25 81 ASP A CA 1
ATOM 650 C C . ASP A 1 81 ? -6.928 2.826 -3.432 1.00 80.25 81 ASP A C 1
ATOM 652 O O . ASP A 1 81 ? -6.455 3.145 -4.522 1.00 80.25 81 ASP A O 1
ATOM 656 N N . ASN A 1 82 ? -8.008 2.038 -3.321 1.00 69.25 82 ASN A N 1
ATOM 657 C CA . ASN A 1 82 ? -8.692 1.405 -4.465 1.00 69.25 82 ASN A CA 1
ATOM 658 C C . ASN A 1 82 ? -9.302 2.426 -5.445 1.00 69.25 82 ASN A C 1
ATOM 660 O O . ASN A 1 82 ? -9.645 2.096 -6.578 1.00 69.25 82 ASN A O 1
ATOM 664 N N . TYR A 1 83 ? -9.479 3.672 -5.007 1.00 61.44 83 TYR A N 1
ATOM 665 C CA . TYR A 1 83 ? -9.894 4.784 -5.849 1.00 61.44 83 TYR A CA 1
ATOM 666 C C . TYR A 1 83 ? -9.355 6.110 -5.281 1.00 61.44 83 TYR A C 1
ATOM 668 O O . TYR A 1 83 ? -9.420 6.305 -4.063 1.00 61.44 83 TYR A O 1
ATOM 676 N N . PRO A 1 84 ? -8.849 7.042 -6.118 1.00 55.38 84 PRO A N 1
ATOM 677 C CA . PRO A 1 84 ? -8.740 6.971 -7.584 1.00 55.38 84 PRO A CA 1
ATOM 678 C C . PRO A 1 84 ? -7.440 6.337 -8.115 1.00 55.38 84 PRO A C 1
ATOM 680 O O . PRO A 1 84 ? -7.376 5.994 -9.292 1.00 55.38 84 PRO A O 1
ATOM 683 N N . ASP A 1 85 ? -6.417 6.175 -7.273 1.00 64.88 85 ASP A N 1
ATOM 684 C CA . ASP A 1 85 ? -5.029 6.042 -7.742 1.00 64.88 85 ASP A CA 1
ATOM 685 C C . ASP A 1 85 ? -4.490 4.595 -7.794 1.00 64.88 85 ASP A C 1
ATOM 687 O O . ASP A 1 85 ? -3.458 4.342 -8.422 1.00 64.88 85 ASP A O 1
ATOM 691 N N . ASN A 1 86 ? -5.170 3.632 -7.154 1.00 74.19 86 ASN A N 1
ATOM 692 C CA . ASN A 1 86 ? -4.738 2.229 -6.995 1.00 74.19 86 ASN A CA 1
ATOM 693 C C . ASN A 1 86 ? -3.331 2.068 -6.402 1.00 74.19 86 ASN A C 1
ATOM 695 O O . ASN A 1 86 ? -2.618 1.105 -6.695 1.00 74.19 86 ASN A O 1
ATOM 699 N N . GLY A 1 87 ? -2.923 3.024 -5.569 1.00 83.19 87 GLY A N 1
ATOM 700 C CA . GLY A 1 87 ? -1.710 2.929 -4.770 1.00 83.19 87 GLY A CA 1
ATOM 701 C C . GLY A 1 87 ? -1.911 2.022 -3.560 1.00 83.19 87 GLY A C 1
ATOM 702 O O . GLY A 1 87 ? -3.032 1.725 -3.138 1.00 83.19 87 GLY A O 1
ATOM 703 N N . SER A 1 88 ? -0.802 1.605 -2.961 1.00 89.44 88 SER A N 1
ATOM 704 C CA . SER A 1 88 ? -0.845 0.991 -1.634 1.00 89.44 88 SER A CA 1
ATOM 705 C C . SER A 1 88 ? 0.316 1.465 -0.786 1.00 89.44 88 SER A C 1
ATOM 707 O O . SER A 1 88 ? 1.371 1.808 -1.310 1.00 89.44 88 SER A O 1
ATOM 709 N N . LEU A 1 89 ? 0.139 1.457 0.526 1.00 91.69 89 LEU A N 1
ATOM 710 C CA . LEU A 1 89 ? 1.194 1.714 1.496 1.00 91.69 89 LEU A CA 1
ATOM 711 C C . LEU A 1 89 ? 1.252 0.558 2.480 1.00 91.69 89 LEU A C 1
ATOM 713 O O . LEU A 1 89 ? 0.244 -0.084 2.763 1.00 91.69 89 LEU A O 1
ATOM 717 N N . ASN A 1 90 ? 2.426 0.284 3.026 1.00 92.38 90 ASN A N 1
ATOM 718 C CA . ASN A 1 90 ? 2.572 -0.723 4.061 1.00 92.38 90 ASN A CA 1
ATOM 719 C C . ASN A 1 90 ? 3.610 -0.320 5.107 1.00 92.38 90 ASN A C 1
ATOM 721 O O . ASN A 1 90 ? 4.493 0.501 4.859 1.00 92.38 90 ASN A O 1
ATOM 725 N N . LYS A 1 91 ? 3.484 -0.898 6.300 1.00 93.25 91 LYS A N 1
ATOM 726 C CA . LYS A 1 91 ? 4.506 -0.839 7.346 1.00 93.25 91 LYS A CA 1
ATOM 727 C C . LYS A 1 91 ? 4.434 -2.081 8.225 1.00 93.25 91 LYS A C 1
ATOM 729 O O . LYS A 1 91 ? 3.367 -2.663 8.404 1.00 93.25 91 LYS A O 1
ATOM 734 N N . VAL A 1 92 ? 5.552 -2.451 8.835 1.00 91.44 92 VAL A N 1
ATOM 735 C CA . VAL A 1 92 ? 5.577 -3.463 9.897 1.00 91.44 92 VAL A CA 1
ATOM 736 C C . VAL A 1 92 ? 5.283 -2.787 11.235 1.00 91.44 92 VAL A C 1
ATOM 738 O O . VAL A 1 92 ? 6.006 -1.881 11.648 1.00 91.44 92 VAL A O 1
ATOM 741 N N . LEU A 1 93 ? 4.225 -3.226 11.914 1.00 91.56 93 LEU A N 1
ATOM 742 C CA . LEU A 1 93 ? 3.911 -2.805 13.275 1.00 91.56 93 LEU A CA 1
ATOM 743 C C . LEU A 1 93 ? 4.907 -3.412 14.265 1.00 91.56 93 LEU A C 1
ATOM 745 O O . LEU A 1 93 ? 5.315 -4.574 14.162 1.00 91.56 93 LEU A O 1
ATOM 749 N N . THR A 1 94 ? 5.252 -2.637 15.284 1.00 92.44 94 THR A N 1
ATOM 750 C CA . THR A 1 94 ? 5.928 -3.164 16.466 1.00 92.44 94 THR A CA 1
ATOM 751 C C . THR A 1 94 ? 5.022 -4.149 17.207 1.00 92.44 94 THR A C 1
ATOM 753 O O . THR A 1 94 ? 3.798 -4.151 17.066 1.00 92.44 94 THR A O 1
ATOM 756 N N . GLN A 1 95 ? 5.620 -4.992 18.054 1.00 93.12 95 GLN A N 1
ATOM 757 C CA . GLN A 1 95 ? 4.835 -5.893 18.900 1.00 93.12 95 GLN A CA 1
ATOM 758 C C . GLN A 1 95 ? 3.885 -5.128 19.831 1.00 93.12 95 GLN A C 1
ATOM 760 O O . GLN A 1 95 ? 2.793 -5.612 20.110 1.00 93.12 95 GLN A O 1
ATOM 765 N N . ILE A 1 96 ? 4.308 -3.950 20.297 1.00 95.38 96 ILE A N 1
ATOM 766 C CA . ILE A 1 96 ? 3.516 -3.091 21.177 1.00 95.38 96 ILE A CA 1
ATOM 767 C C . ILE A 1 96 ? 2.308 -2.553 20.408 1.00 95.38 96 ILE A C 1
ATOM 769 O O . ILE A 1 96 ? 1.192 -2.841 20.813 1.00 95.38 96 ILE A O 1
ATOM 773 N N . GLU A 1 97 ? 2.508 -1.922 19.243 1.00 94.25 97 GLU A N 1
ATOM 774 C CA . GLU A 1 97 ? 1.398 -1.435 18.400 1.00 94.25 97 GLU A CA 1
ATOM 775 C C . GLU A 1 97 ? 0.391 -2.547 18.065 1.00 94.25 97 GLU A C 1
ATOM 777 O O . GLU A 1 97 ? -0.818 -2.339 18.123 1.00 94.25 97 GLU A O 1
ATOM 782 N N . MET A 1 98 ? 0.878 -3.750 17.742 1.00 94.50 98 MET A N 1
ATOM 783 C CA . MET A 1 98 ? 0.013 -4.893 17.449 1.00 94.50 98 MET A CA 1
ATOM 784 C C . MET A 1 98 ? -0.807 -5.338 18.668 1.00 94.50 98 MET A C 1
ATOM 786 O O . MET A 1 98 ? -1.995 -5.647 18.550 1.00 94.50 98 MET A O 1
ATOM 790 N N . ASN A 1 99 ? -0.176 -5.401 19.842 1.00 94.31 99 ASN A N 1
ATOM 791 C CA . ASN A 1 99 ? -0.848 -5.782 21.080 1.00 94.31 99 ASN A CA 1
ATOM 792 C C . ASN A 1 99 ? -1.858 -4.715 21.515 1.00 94.31 99 ASN A C 1
ATOM 794 O O . ASN A 1 99 ? -2.946 -5.076 21.960 1.00 94.31 99 ASN A O 1
ATOM 798 N N . ASP A 1 100 ? -1.525 -3.436 21.351 1.00 95.12 100 ASP A N 1
ATOM 799 C CA . ASP A 1 100 ? -2.405 -2.309 21.659 1.00 95.12 100 ASP A CA 1
ATOM 800 C C . ASP A 1 100 ? -3.647 -2.344 20.762 1.00 95.12 100 ASP A C 1
ATOM 802 O O . ASP A 1 100 ? -4.769 -2.276 21.263 1.00 95.12 100 ASP A O 1
ATOM 806 N N . LEU A 1 101 ? -3.468 -2.571 19.453 1.00 95.38 101 LEU A N 1
ATOM 807 C CA . LEU A 1 101 ? -4.584 -2.760 18.525 1.00 95.38 101 LEU A CA 1
ATOM 808 C C . LEU A 1 101 ? -5.478 -3.924 18.950 1.00 95.38 101 LEU A C 1
ATOM 810 O O . LEU A 1 101 ? -6.683 -3.744 19.062 1.00 95.38 101 LEU A O 1
ATOM 814 N N . ARG A 1 102 ? -4.922 -5.107 19.239 1.00 94.56 102 ARG A N 1
ATOM 815 C CA . ARG A 1 102 ? -5.718 -6.272 19.680 1.00 94.56 102 ARG A CA 1
ATOM 816 C C . ARG A 1 102 ? -6.454 -6.029 20.999 1.00 94.56 102 ARG A C 1
ATOM 818 O O . ARG A 1 102 ? -7.616 -6.420 21.140 1.00 94.56 102 ARG A O 1
ATOM 825 N N . SER A 1 103 ? -5.784 -5.390 21.954 1.00 95.31 103 SER A N 1
ATOM 826 C CA . SER A 1 103 ? -6.359 -5.059 23.263 1.00 95.31 103 SER A CA 1
ATOM 827 C C . SER A 1 103 ? -7.532 -4.093 23.107 1.00 95.31 103 SER A C 1
ATOM 829 O O . SER A 1 103 ? -8.568 -4.285 23.734 1.00 95.31 103 SER A O 1
ATOM 831 N N . LEU A 1 104 ? -7.447 -3.143 22.171 1.00 96.50 104 LEU A N 1
ATOM 832 C CA . LEU A 1 104 ? -8.529 -2.205 21.879 1.00 96.50 104 LEU A CA 1
ATOM 833 C C . LEU A 1 104 ? -9.852 -2.905 21.535 1.00 96.50 104 LEU A C 1
ATOM 835 O O . LEU A 1 104 ? -10.903 -2.523 22.051 1.00 96.50 104 LEU A O 1
ATOM 839 N N . PHE A 1 105 ? -9.818 -3.941 20.690 1.00 97.12 105 PHE A N 1
ATOM 840 C CA . PHE A 1 105 ? -11.019 -4.697 20.310 1.00 97.12 105 PHE A CA 1
ATOM 841 C C . PHE A 1 105 ? -11.622 -5.450 21.499 1.00 97.12 105 PHE A C 1
ATOM 843 O O . PHE A 1 105 ? -12.846 -5.501 21.659 1.00 97.12 105 PHE A O 1
ATOM 850 N N . SER A 1 106 ? -10.773 -6.024 22.348 1.00 94.44 106 SER A N 1
ATOM 851 C CA . SER A 1 106 ? -11.204 -6.819 23.497 1.00 94.44 106 SER A CA 1
ATOM 852 C C . SER A 1 106 ? -11.734 -5.932 24.631 1.00 94.44 106 SER A C 1
ATOM 854 O O . SER A 1 106 ? -12.831 -6.177 25.135 1.00 94.44 106 SER A O 1
ATOM 856 N N . GLU A 1 107 ? -11.049 -4.835 24.953 1.00 96.69 107 GLU A N 1
ATOM 857 C CA . GLU A 1 107 ? -11.472 -3.827 25.938 1.00 96.69 107 GLU A CA 1
ATOM 858 C C . GLU A 1 107 ? -12.803 -3.157 25.565 1.00 96.69 107 GLU A C 1
ATOM 860 O O . GLU A 1 107 ? -13.642 -2.875 26.427 1.00 96.69 107 GLU A O 1
ATOM 865 N N . ASN A 1 108 ? -13.047 -2.962 24.267 1.00 96.88 108 ASN A N 1
ATOM 866 C CA . ASN A 1 108 ? -14.295 -2.400 23.752 1.00 96.88 108 ASN A CA 1
ATOM 867 C C . ASN A 1 108 ? -15.372 -3.461 23.459 1.00 96.88 108 ASN A C 1
ATOM 869 O O . ASN A 1 108 ? -16.423 -3.126 22.912 1.00 96.88 108 ASN A O 1
ATOM 873 N N . ASN A 1 109 ? -15.171 -4.716 23.882 1.00 94.88 109 ASN A N 1
ATOM 874 C CA . ASN A 1 109 ? -16.113 -5.829 23.713 1.00 94.88 109 ASN A CA 1
ATOM 875 C C . ASN A 1 109 ? -16.613 -5.986 22.265 1.00 94.88 109 ASN A C 1
ATOM 877 O O . ASN A 1 109 ? -17.813 -6.165 22.037 1.00 94.88 109 ASN A O 1
ATOM 881 N N . PHE A 1 110 ? -15.711 -5.908 21.287 1.00 96.12 110 PHE A N 1
ATOM 882 C CA . PHE A 1 110 ? -16.067 -5.864 19.868 1.00 96.12 110 PHE A CA 1
ATOM 883 C C . PHE A 1 110 ? -16.971 -7.019 19.414 1.00 96.12 110 PHE A C 1
ATOM 885 O O . PHE A 1 110 ? -17.958 -6.783 18.726 1.00 96.12 110 PHE A O 1
ATOM 892 N N . PHE A 1 111 ? -16.717 -8.247 19.880 1.00 95.81 111 PHE A N 1
ATOM 893 C CA . PHE A 1 111 ? -17.532 -9.436 19.570 1.00 95.81 111 PHE A CA 1
ATOM 894 C C . PHE A 1 111 ? -18.995 -9.355 20.046 1.00 95.81 111 PHE A C 1
ATOM 896 O O . PHE A 1 111 ? -19.810 -10.192 19.672 1.00 95.81 111 PHE A O 1
ATOM 903 N N . SER A 1 112 ? -19.342 -8.371 20.881 1.00 94.19 112 SER A N 1
ATOM 904 C CA . SER A 1 112 ? -20.721 -8.116 21.322 1.00 94.19 112 SER A CA 1
ATOM 905 C C . SER A 1 112 ? -21.415 -6.984 20.560 1.00 94.19 112 SER A C 1
ATOM 907 O O . SER A 1 112 ? -22.614 -6.773 20.745 1.00 94.19 112 SER A O 1
ATOM 909 N N . LEU A 1 113 ? -20.674 -6.236 19.736 1.00 92.88 113 LEU A N 1
ATOM 910 C CA . LEU A 1 113 ? -21.223 -5.132 18.957 1.00 92.88 113 LEU A CA 1
ATOM 911 C C . LEU A 1 113 ? -22.099 -5.670 17.824 1.00 92.88 113 LEU A C 1
ATOM 913 O O . LEU A 1 113 ? -21.857 -6.745 17.280 1.00 92.88 113 LEU A O 1
ATOM 917 N N . GLN A 1 114 ? -23.127 -4.914 17.464 1.00 91.38 114 GLN A N 1
ATOM 918 C CA . GLN A 1 114 ? -23.997 -5.220 16.329 1.00 91.38 114 GLN A CA 1
ATOM 919 C C . GLN A 1 114 ? -23.740 -4.215 15.204 1.00 91.38 114 GLN A C 1
ATOM 921 O O . GLN A 1 114 ? -22.979 -3.267 15.379 1.00 91.38 114 GLN A O 1
ATOM 926 N N . ASN A 1 115 ? -24.367 -4.416 14.045 1.00 87.00 115 ASN A N 1
ATOM 927 C CA . ASN A 1 115 ? -24.330 -3.414 12.982 1.00 87.00 115 ASN A CA 1
ATOM 928 C C . ASN A 1 115 ? -25.051 -2.137 13.433 1.00 87.00 115 ASN A C 1
ATOM 930 O O . ASN A 1 115 ? -26.159 -2.192 13.968 1.00 87.00 115 ASN A O 1
ATOM 934 N N . GLU A 1 116 ? -24.428 -0.990 13.179 1.00 83.31 116 GLU A N 1
ATOM 935 C CA . GLU A 1 116 ? -24.822 0.327 13.688 1.00 83.31 116 GLU A CA 1
ATOM 936 C C . GLU A 1 116 ? -24.999 1.311 12.519 1.00 83.31 116 GLU A C 1
ATOM 938 O O . GLU A 1 116 ? -24.307 2.324 12.388 1.00 83.31 116 GLU A O 1
ATOM 943 N N . LEU A 1 117 ? -25.929 0.974 11.624 1.00 77.06 117 LEU A N 1
ATOM 944 C CA . LEU A 1 117 ? -26.236 1.746 10.420 1.00 77.06 117 LEU A CA 1
ATOM 945 C C . LEU A 1 117 ? -27.342 2.783 10.660 1.00 77.06 117 LEU A C 1
ATOM 947 O O . LEU A 1 117 ? -28.323 2.519 11.358 1.00 77.06 117 LEU A O 1
ATOM 951 N N . ALA A 1 118 ? -27.233 3.937 9.998 1.00 64.56 118 ALA A N 1
ATOM 952 C CA . ALA A 1 118 ? -28.319 4.907 9.913 1.00 64.56 118 ALA A CA 1
ATOM 953 C C . ALA A 1 118 ? -29.455 4.391 9.004 1.00 64.56 118 ALA A C 1
ATOM 955 O O . ALA A 1 118 ? -29.214 3.812 7.945 1.00 64.56 118 ALA A O 1
ATOM 956 N N . ALA A 1 119 ? -30.709 4.626 9.399 1.00 58.44 119 ALA A N 1
ATOM 957 C CA . ALA A 1 119 ? -31.880 3.962 8.821 1.00 58.44 119 ALA A CA 1
ATOM 958 C C . ALA A 1 119 ? -32.321 4.430 7.413 1.00 58.44 119 ALA A C 1
ATOM 960 O O . ALA A 1 119 ? -33.304 3.883 6.912 1.00 58.44 119 ALA A O 1
ATOM 961 N N . SER A 1 120 ? -31.676 5.409 6.752 1.00 51.69 120 SER A N 1
ATOM 962 C CA . SER A 1 120 ? -32.258 5.940 5.498 1.00 51.69 120 SER A CA 1
ATOM 963 C C . SER A 1 120 ? -31.377 6.658 4.461 1.00 51.69 120 SER A C 1
ATOM 965 O O . SER A 1 120 ? -31.909 6.920 3.391 1.00 51.69 120 SER A O 1
ATOM 967 N N . ASP A 1 121 ? -30.081 6.945 4.665 1.00 52.62 121 ASP A N 1
ATOM 968 C CA . ASP A 1 121 ? -29.305 7.777 3.704 1.00 52.62 121 ASP A CA 1
ATOM 969 C C . ASP A 1 121 ? -27.856 7.298 3.449 1.00 52.62 121 ASP A C 1
ATOM 971 O O . ASP A 1 121 ? -26.912 8.082 3.341 1.00 52.62 121 ASP A O 1
ATOM 975 N N . ALA A 1 122 ? -27.667 5.984 3.294 1.00 51.34 122 ALA A N 1
ATOM 976 C CA . ALA A 1 122 ? -26.355 5.343 3.114 1.00 51.34 122 ALA A CA 1
ATOM 977 C C . ALA A 1 122 ? -25.531 5.825 1.892 1.00 51.34 122 ALA A C 1
ATOM 979 O O . ALA A 1 122 ? -24.351 5.514 1.794 1.00 51.34 122 ALA A O 1
ATOM 980 N N . GLY A 1 123 ? -26.122 6.584 0.961 1.00 51.06 123 GLY A N 1
ATOM 981 C CA . GLY A 1 123 ? -25.438 7.061 -0.247 1.00 51.06 123 GLY A CA 1
ATOM 982 C C . GLY A 1 123 ? -24.554 8.302 -0.064 1.00 51.06 123 GLY A C 1
ATOM 983 O O . GLY A 1 123 ? -23.789 8.619 -0.969 1.00 51.06 123 GLY A O 1
ATOM 984 N N . LYS A 1 124 ? -24.659 9.025 1.063 1.00 58.44 124 LYS A N 1
ATOM 985 C CA . LYS A 1 124 ? -23.854 10.239 1.333 1.00 58.44 124 LYS A CA 1
ATOM 986 C C . LYS A 1 124 ? -22.897 10.111 2.514 1.00 58.44 124 LYS A C 1
ATOM 988 O O . LYS A 1 124 ? -21.970 10.912 2.623 1.00 58.44 124 LYS A O 1
ATOM 993 N N . ASN A 1 125 ? -23.115 9.133 3.385 1.00 73.69 125 ASN A N 1
ATOM 994 C CA . ASN A 1 125 ? -22.326 8.973 4.599 1.00 73.69 125 ASN A CA 1
ATOM 995 C C . ASN A 1 125 ? -21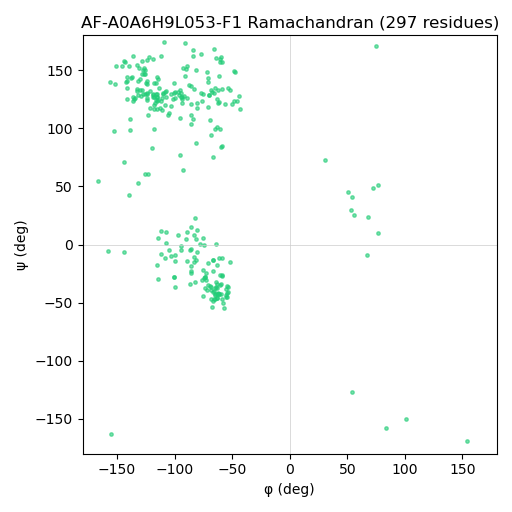.112 8.077 4.336 1.00 73.69 125 ASN A C 1
ATOM 997 O O . ASN A 1 125 ? -21.136 7.223 3.449 1.00 73.69 125 ASN A O 1
ATOM 1001 N N . ILE A 1 126 ? -20.041 8.300 5.097 1.00 84.50 126 ILE A N 1
ATOM 1002 C CA . ILE A 1 126 ? -18.875 7.417 5.087 1.00 84.50 126 ILE A CA 1
ATOM 1003 C C . ILE A 1 126 ? -19.210 6.215 5.970 1.00 84.50 126 ILE A C 1
ATOM 1005 O O . ILE A 1 126 ? -19.544 6.374 7.146 1.00 84.50 126 ILE A O 1
ATOM 1009 N N . LEU A 1 127 ? -19.139 5.027 5.384 1.00 88.88 127 LEU A N 1
ATOM 1010 C CA . LEU A 1 127 ? -19.378 3.754 6.043 1.00 88.88 127 LEU A CA 1
ATOM 1011 C C . LEU A 1 127 ? -18.053 3.091 6.396 1.00 88.88 127 LEU A C 1
ATOM 1013 O O . LEU A 1 127 ? -17.122 3.073 5.589 1.00 88.88 127 LEU A O 1
ATOM 1017 N N . TYR A 1 128 ? -18.022 2.507 7.587 1.00 92.06 128 TYR A N 1
ATOM 1018 C CA . TYR A 1 128 ? -16.895 1.759 8.119 1.00 92.06 128 TYR A CA 1
ATOM 1019 C C . TYR A 1 128 ? -17.343 0.320 8.338 1.00 92.06 128 TYR A C 1
ATOM 1021 O O . TYR A 1 128 ? -18.240 0.053 9.137 1.00 92.06 128 TYR A O 1
ATOM 1029 N N . GLU A 1 129 ? -16.731 -0.605 7.617 1.00 93.88 129 GLU A N 1
ATOM 1030 C CA . GLU A 1 129 ? -16.891 -2.038 7.827 1.00 93.88 129 GLU A CA 1
ATOM 1031 C C . GLU A 1 129 ? -15.613 -2.550 8.488 1.00 93.88 129 GLU A C 1
ATOM 1033 O O . GLU A 1 129 ? -14.536 -2.510 7.900 1.00 93.88 129 GLU A O 1
ATOM 1038 N N . VAL A 1 130 ? -15.724 -2.960 9.749 1.00 95.88 130 VAL A N 1
ATOM 1039 C CA . VAL A 1 130 ? -14.594 -3.420 10.558 1.00 95.88 130 VAL A CA 1
ATOM 1040 C C . VAL A 1 130 ? -14.768 -4.905 10.806 1.00 95.88 130 VAL A C 1
ATOM 1042 O O . VAL A 1 130 ? -15.779 -5.319 11.368 1.00 95.88 130 VAL A O 1
ATOM 1045 N N . THR A 1 131 ? -13.773 -5.697 10.432 1.00 96.25 131 THR A N 1
ATOM 1046 C CA . THR A 1 131 ? -13.687 -7.125 10.730 1.00 96.25 131 THR A CA 1
ATOM 1047 C C . THR A 1 131 ? -12.518 -7.373 11.668 1.00 96.25 131 THR A C 1
ATOM 1049 O O . THR A 1 131 ? -11.421 -6.858 11.452 1.00 96.25 131 THR A O 1
ATOM 1052 N N . PHE A 1 132 ? -12.746 -8.180 12.700 1.00 96.94 132 PHE A N 1
ATOM 1053 C CA . PHE A 1 132 ? -11.713 -8.631 13.622 1.00 96.94 132 PHE A CA 1
ATOM 1054 C C . PHE A 1 132 ? -11.775 -10.142 13.787 1.00 96.94 132 PHE A C 1
ATOM 1056 O O . PHE A 1 132 ? -12.847 -10.714 14.008 1.00 96.94 132 PHE A O 1
ATOM 1063 N N . LYS A 1 133 ? -10.606 -10.770 13.703 1.00 94.38 133 LYS A N 1
ATOM 1064 C CA . LYS A 1 133 ? -10.402 -12.183 13.967 1.00 94.38 133 LYS A CA 1
ATOM 1065 C C . LYS A 1 133 ? -9.449 -12.359 15.144 1.00 94.38 133 LYS A C 1
ATOM 1067 O O . LYS A 1 133 ? -8.337 -11.830 15.152 1.00 94.38 133 LYS A O 1
ATOM 1072 N N . GLN A 1 134 ? -9.895 -13.133 16.125 1.00 91.50 134 GLN A N 1
ATOM 1073 C CA . GLN A 1 134 ? -9.103 -13.534 17.278 1.00 91.50 134 GLN A CA 1
ATOM 1074 C C . GLN A 1 134 ? -9.427 -14.986 17.610 1.00 91.50 134 GLN A C 1
ATOM 1076 O O . GLN A 1 134 ? -10.591 -15.332 17.816 1.00 91.50 134 GLN A O 1
ATOM 1081 N N . ASP A 1 135 ? -8.387 -15.818 17.660 1.00 87.81 135 ASP A N 1
ATOM 1082 C CA . ASP A 1 135 ? -8.515 -17.267 17.808 1.00 87.81 135 ASP A CA 1
ATOM 1083 C C . ASP A 1 135 ? -9.447 -17.835 16.711 1.00 87.81 135 ASP A C 1
ATOM 1085 O O . ASP A 1 135 ? -9.262 -17.543 15.526 1.00 87.81 135 ASP A O 1
ATOM 1089 N N . ASP A 1 136 ? -10.474 -18.596 17.092 1.00 87.88 136 ASP A N 1
ATOM 1090 C CA . ASP A 1 136 ? -11.471 -19.162 16.172 1.00 87.88 136 ASP A CA 1
ATOM 1091 C C . ASP A 1 136 ? -12.693 -18.248 15.947 1.00 87.88 136 ASP A C 1
ATOM 1093 O O . ASP A 1 136 ? -13.654 -18.639 15.280 1.00 87.88 136 ASP A O 1
ATOM 1097 N N . LEU A 1 137 ? -12.696 -17.034 16.510 1.00 91.88 137 LEU A N 1
ATOM 1098 C CA . LEU A 1 137 ? -13.809 -16.094 16.394 1.00 91.88 137 LEU A CA 1
ATOM 1099 C C . LEU A 1 137 ? -13.529 -15.044 15.319 1.00 91.88 137 LEU A C 1
ATOM 1101 O O . LEU A 1 137 ? -12.488 -14.390 15.322 1.00 91.88 137 LEU A O 1
ATOM 1105 N N . VAL A 1 138 ? -14.510 -14.836 14.441 1.00 94.38 138 VAL A N 1
ATOM 1106 C CA . VAL A 1 138 ? -14.529 -13.752 13.453 1.00 94.38 138 VAL A CA 1
ATOM 1107 C C . VAL A 1 138 ? -15.805 -12.961 13.646 1.00 94.38 138 VAL A C 1
ATOM 1109 O O . VAL A 1 138 ? -16.888 -13.542 13.717 1.00 94.38 138 VAL A O 1
ATOM 1112 N N . HIS A 1 139 ? -15.680 -11.643 13.724 1.00 95.06 139 HIS A N 1
ATOM 1113 C CA . HIS A 1 139 ? -16.830 -10.755 13.798 1.00 95.06 139 HIS A CA 1
ATOM 1114 C C . HIS A 1 139 ? -16.639 -9.546 12.902 1.00 95.06 139 HIS A C 1
ATOM 1116 O O . HIS A 1 139 ? -15.529 -9.025 12.785 1.00 95.06 139 HIS A O 1
ATOM 1122 N N . THR A 1 140 ? -17.736 -9.093 12.309 1.00 94.69 140 THR A N 1
ATOM 1123 C CA . THR A 1 140 ? -17.771 -7.918 11.444 1.00 94.69 140 THR A CA 1
ATOM 1124 C C . THR A 1 140 ? -18.875 -6.996 11.923 1.00 94.69 140 THR A C 1
ATOM 1126 O O . THR A 1 140 ? -20.003 -7.437 12.150 1.00 94.69 140 THR A O 1
ATOM 1129 N N . ILE A 1 141 ? -18.552 -5.711 12.045 1.00 93.94 141 ILE A N 1
ATOM 1130 C CA . ILE A 1 141 ? -19.539 -4.654 12.237 1.00 93.94 141 ILE A CA 1
ATOM 1131 C C . ILE A 1 141 ? -19.521 -3.721 11.035 1.00 93.94 141 ILE A C 1
ATOM 1133 O O . ILE A 1 141 ? -18.464 -3.424 10.482 1.00 93.94 141 ILE A O 1
ATOM 1137 N N . ILE A 1 142 ? -20.692 -3.220 10.669 1.00 91.94 142 ILE A N 1
ATOM 1138 C CA . ILE A 1 142 ? -20.838 -2.127 9.711 1.00 91.94 142 ILE A CA 1
ATOM 1139 C C . ILE A 1 142 ? -21.463 -0.952 10.451 1.00 91.94 142 ILE A C 1
ATOM 1141 O O . ILE A 1 142 ? -22.530 -1.099 11.055 1.00 91.94 142 ILE A O 1
ATOM 1145 N N . ALA A 1 143 ? -20.801 0.199 10.415 1.00 90.25 143 ALA A N 1
ATOM 1146 C CA . ALA A 1 143 ? -21.203 1.376 11.165 1.00 90.25 143 ALA A CA 1
ATOM 1147 C C . ALA A 1 143 ? -21.086 2.663 10.336 1.00 90.25 143 ALA A C 1
ATOM 1149 O O . ALA A 1 143 ? -20.150 2.847 9.557 1.00 90.25 143 ALA A O 1
ATOM 1150 N N . ASP A 1 144 ? -22.031 3.578 10.550 1.00 89.62 144 ASP A N 1
ATOM 1151 C CA . ASP A 1 144 ? -21.856 4.998 10.232 1.00 89.62 144 ASP A CA 1
ATOM 1152 C C . ASP A 1 144 ? -21.252 5.680 11.461 1.00 89.62 144 ASP A C 1
ATOM 1154 O O . ASP A 1 144 ? -21.795 5.581 12.564 1.00 89.62 144 ASP A O 1
ATOM 1158 N N . TYR A 1 145 ? -20.133 6.381 11.276 1.00 88.56 145 TYR A N 1
ATOM 1159 C CA . TYR A 1 145 ? -19.395 6.999 12.376 1.00 88.56 145 TYR A CA 1
ATOM 1160 C C . TYR A 1 145 ? -20.260 7.911 13.255 1.00 88.56 145 TYR A C 1
ATOM 1162 O O . TYR A 1 145 ? -20.088 7.938 14.472 1.00 88.56 145 TYR A O 1
ATOM 1170 N N . ASN A 1 146 ? -21.218 8.639 12.676 1.00 87.31 146 ASN A N 1
ATOM 1171 C CA . ASN A 1 146 ? -22.022 9.601 13.432 1.00 87.31 146 ASN A CA 1
ATOM 1172 C C . ASN A 1 146 ? -23.058 8.934 14.344 1.00 87.31 146 ASN A C 1
ATOM 1174 O O . ASN A 1 146 ? -23.441 9.510 15.364 1.00 87.31 146 ASN A O 1
ATOM 1178 N N . THR A 1 147 ? -23.518 7.736 13.982 1.00 87.38 147 THR A N 1
ATOM 1179 C CA . THR A 1 147 ? -24.521 6.975 14.741 1.00 87.38 147 THR A CA 1
ATOM 1180 C C . THR A 1 147 ? -23.920 5.828 15.544 1.00 87.38 147 THR A C 1
ATOM 1182 O O . THR A 1 147 ? -24.617 5.238 16.368 1.00 87.38 147 THR A O 1
ATOM 1185 N N . ALA A 1 148 ? -22.642 5.524 15.320 1.00 90.69 148 ALA A N 1
ATOM 1186 C CA . ALA A 1 148 ? -21.919 4.469 15.999 1.00 90.69 148 ALA A CA 1
ATOM 1187 C C . ALA A 1 148 ? -21.838 4.696 17.519 1.00 90.69 148 ALA A C 1
ATOM 1189 O O . ALA A 1 148 ? -21.691 5.816 18.030 1.00 90.69 148 ALA A O 1
ATOM 1190 N N . SER A 1 149 ? -21.885 3.598 18.265 1.00 93.75 149 SER A N 1
ATOM 1191 C CA . SER A 1 149 ? -21.645 3.559 19.696 1.00 93.75 149 SER A CA 1
ATOM 1192 C C . SER A 1 149 ? -20.246 4.084 20.022 1.00 93.75 149 SER A C 1
ATOM 1194 O O . SER A 1 149 ? -19.326 4.093 19.203 1.00 93.75 149 SER A O 1
ATOM 1196 N N . VAL A 1 150 ? -20.057 4.542 21.263 1.00 95.44 150 VAL A N 1
ATOM 1197 C CA . VAL A 1 150 ? -18.750 5.046 21.726 1.00 95.44 150 VAL A CA 1
ATOM 1198 C C . VAL A 1 150 ? -17.648 3.997 21.528 1.00 95.44 150 VAL A C 1
ATOM 1200 O O . VAL A 1 150 ? -16.550 4.342 21.110 1.00 95.44 150 VAL A O 1
ATOM 1203 N N . ARG A 1 151 ? -17.963 2.717 21.758 1.00 95.75 151 ARG A N 1
ATOM 1204 C CA . ARG A 1 151 ? -17.030 1.592 21.606 1.00 95.75 151 ARG A CA 1
ATOM 1205 C C . ARG A 1 151 ? -16.599 1.388 20.153 1.00 95.75 151 ARG A C 1
ATOM 1207 O O . ARG A 1 151 ? -15.408 1.264 19.891 1.00 95.75 15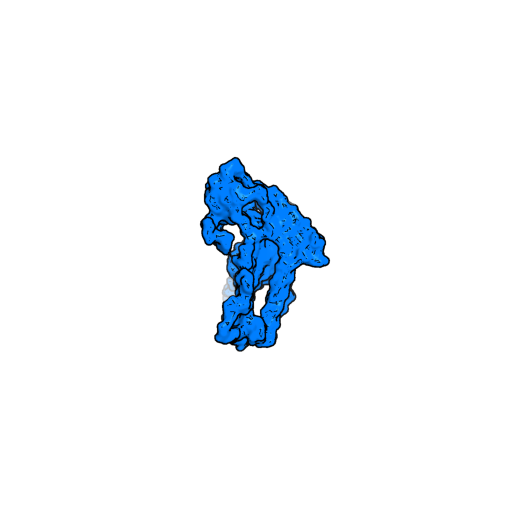1 ARG A O 1
ATOM 1214 N N . ALA A 1 152 ? -17.550 1.393 19.215 1.00 94.56 152 ALA A N 1
ATOM 1215 C CA . ALA A 1 152 ? -17.251 1.268 17.790 1.00 94.56 152 ALA A CA 1
ATOM 1216 C C . ALA A 1 152 ? -16.412 2.452 17.282 1.00 94.56 152 ALA A C 1
ATOM 1218 O O . ALA A 1 152 ? -15.423 2.243 16.582 1.00 94.56 152 ALA A O 1
ATOM 1219 N N . ARG A 1 153 ? -16.740 3.685 17.695 1.00 95.25 153 ARG A N 1
ATOM 1220 C CA . ARG A 1 153 ? -15.965 4.880 17.317 1.00 95.25 153 ARG A CA 1
ATOM 1221 C C . ARG A 1 153 ? -14.525 4.841 17.807 1.00 95.25 153 ARG A C 1
ATOM 1223 O O . ARG A 1 153 ? -13.643 5.127 17.016 1.00 95.25 153 ARG A O 1
ATOM 1230 N N . ILE A 1 154 ? -14.282 4.416 19.049 1.00 96.44 154 ILE A N 1
ATOM 1231 C CA . ILE A 1 154 ? -12.917 4.266 19.585 1.00 96.44 154 ILE A CA 1
ATOM 1232 C C . ILE A 1 154 ? -12.070 3.344 18.693 1.00 96.44 154 ILE A C 1
ATOM 1234 O O . ILE A 1 154 ? -10.920 3.661 18.391 1.00 96.44 154 ILE A O 1
ATOM 1238 N N . ILE A 1 155 ? -12.642 2.221 18.249 1.00 96.62 155 ILE A N 1
ATOM 1239 C CA . ILE A 1 155 ? -11.961 1.274 17.357 1.00 96.62 155 ILE A CA 1
ATOM 1240 C C . ILE A 1 155 ? -11.706 1.905 15.988 1.00 96.62 155 ILE A C 1
ATOM 1242 O O . ILE A 1 155 ? -10.583 1.853 15.490 1.00 96.62 155 ILE A O 1
ATOM 1246 N N . ILE A 1 156 ? -12.727 2.529 15.394 1.00 95.56 156 ILE A N 1
ATOM 1247 C CA . ILE A 1 156 ? -12.607 3.194 14.091 1.00 95.56 156 ILE A CA 1
ATOM 1248 C C . ILE A 1 156 ? -11.542 4.298 14.143 1.00 95.56 156 ILE A C 1
ATOM 1250 O O . ILE A 1 156 ? -10.669 4.329 13.282 1.00 95.56 156 ILE A O 1
ATOM 1254 N N . ASP A 1 157 ? -11.556 5.149 15.169 1.00 95.94 157 ASP A N 1
ATOM 1255 C CA . ASP A 1 157 ? -10.603 6.249 15.349 1.00 95.94 157 ASP A CA 1
ATOM 1256 C C . ASP A 1 157 ? -9.160 5.748 15.448 1.00 95.94 157 ASP A C 1
ATOM 1258 O O . ASP A 1 157 ? -8.262 6.313 14.824 1.00 95.94 157 ASP A O 1
ATOM 1262 N N . ALA A 1 158 ? -8.922 4.665 16.191 1.00 95.06 158 ALA A N 1
ATOM 1263 C CA . ALA A 1 158 ? -7.586 4.091 16.307 1.00 95.06 158 ALA A CA 1
ATOM 1264 C C . ALA A 1 158 ? -7.075 3.543 14.966 1.00 95.06 158 ALA A C 1
ATOM 1266 O O . ALA A 1 158 ? -5.926 3.781 14.591 1.00 95.06 158 ALA A O 1
ATOM 1267 N N . LEU A 1 159 ? -7.928 2.850 14.206 1.00 95.88 159 LEU A N 1
ATOM 1268 C CA . LEU A 1 159 ? -7.569 2.348 12.877 1.00 95.88 159 LEU A CA 1
ATOM 1269 C C . LEU A 1 159 ? -7.337 3.501 11.889 1.00 95.88 159 LEU A C 1
ATOM 1271 O O . LEU A 1 159 ? -6.362 3.483 11.135 1.00 95.88 159 LEU A O 1
ATOM 1275 N N . LEU A 1 160 ? -8.173 4.541 11.941 1.00 93.38 160 LEU A N 1
ATOM 1276 C CA . LEU A 1 160 ? -8.020 5.756 11.142 1.00 93.38 160 LEU A CA 1
ATOM 1277 C C . LEU A 1 160 ? -6.756 6.541 11.485 1.00 93.38 160 LEU A C 1
ATOM 1279 O O . LEU A 1 160 ? -6.161 7.148 10.594 1.00 93.38 160 LEU A O 1
ATOM 1283 N N . LEU A 1 161 ? -6.311 6.520 12.740 1.00 93.62 161 LEU A N 1
ATOM 1284 C CA . LEU A 1 161 ? -5.047 7.130 13.137 1.00 93.62 161 LEU A CA 1
ATOM 1285 C C . LEU A 1 161 ? -3.869 6.432 12.447 1.00 93.62 161 LEU A C 1
ATOM 1287 O O . LEU A 1 161 ? -3.008 7.104 11.880 1.00 93.62 161 LEU A O 1
ATOM 1291 N N . HIS A 1 162 ? -3.847 5.095 12.428 1.00 91.00 162 HIS A N 1
ATOM 1292 C CA . HIS A 1 162 ? -2.828 4.345 11.685 1.00 91.00 162 HIS A CA 1
ATOM 1293 C C . HIS A 1 162 ? -2.897 4.609 10.179 1.00 91.00 162 HIS A C 1
ATOM 1295 O O . HIS A 1 162 ? -1.851 4.810 9.557 1.00 91.00 162 HIS A O 1
ATOM 1301 N N . PHE A 1 163 ? -4.109 4.649 9.618 1.00 89.06 163 PHE A N 1
ATOM 1302 C CA . PHE A 1 163 ? -4.339 4.987 8.216 1.00 89.06 163 PHE A CA 1
ATOM 1303 C C . PHE A 1 163 ? -3.755 6.361 7.868 1.00 89.06 163 PHE A C 1
ATOM 1305 O O . PHE A 1 163 ? -2.918 6.489 6.975 1.00 89.06 163 PHE A O 1
ATOM 1312 N N . THR A 1 164 ? -4.156 7.383 8.625 1.00 88.62 164 THR A N 1
ATOM 1313 C CA . THR A 1 164 ? -3.787 8.780 8.380 1.00 88.62 164 THR A CA 1
ATOM 1314 C C . THR A 1 164 ? -2.290 8.984 8.551 1.00 88.62 164 THR A C 1
ATOM 1316 O O . THR A 1 164 ? -1.667 9.552 7.664 1.00 88.62 164 THR A O 1
ATOM 1319 N N . ASN A 1 165 ? -1.696 8.460 9.629 1.00 89.94 165 ASN A N 1
ATOM 1320 C CA . ASN A 1 165 ? -0.267 8.618 9.905 1.00 89.94 165 ASN A CA 1
ATOM 1321 C C . ASN A 1 165 ? 0.610 8.008 8.808 1.00 89.94 165 ASN A C 1
ATOM 1323 O O . ASN A 1 165 ? 1.611 8.605 8.412 1.00 89.94 165 ASN A O 1
ATOM 1327 N N . LEU A 1 166 ? 0.264 6.812 8.315 1.00 89.62 166 LEU A N 1
ATOM 1328 C CA . LEU A 1 166 ? 1.037 6.197 7.239 1.00 89.62 166 LEU A CA 1
ATOM 1329 C C . LEU A 1 166 ? 0.857 6.986 5.935 1.00 89.62 166 LEU A C 1
ATOM 1331 O O . LEU A 1 166 ? 1.851 7.353 5.313 1.00 89.62 166 LEU A O 1
ATOM 1335 N N . ARG A 1 167 ? -0.385 7.335 5.580 1.00 86.25 167 ARG A N 1
ATOM 1336 C CA . ARG A 1 167 ? -0.693 8.087 4.355 1.00 86.25 167 ARG A CA 1
ATOM 1337 C C . ARG A 1 167 ? -0.079 9.488 4.329 1.00 86.25 167 ARG A C 1
ATOM 1339 O O . ARG A 1 167 ? 0.315 9.951 3.269 1.00 86.25 167 ARG A O 1
ATOM 1346 N N . SER A 1 168 ? 0.033 10.154 5.476 1.00 86.94 168 SER A N 1
ATOM 1347 C CA . SER A 1 168 ? 0.616 11.496 5.583 1.00 86.94 168 SER A CA 1
ATOM 1348 C C . SER A 1 168 ? 2.134 11.507 5.762 1.00 86.94 168 SER A C 1
ATOM 1350 O O . SER A 1 168 ? 2.716 12.583 5.841 1.00 86.94 168 SER A O 1
ATOM 1352 N N . SER A 1 169 ? 2.785 10.348 5.908 1.00 89.38 169 SER A N 1
ATOM 1353 C CA . SER A 1 169 ? 4.237 10.277 6.136 1.00 89.38 169 SER A CA 1
ATOM 1354 C C . SER A 1 169 ? 5.029 9.944 4.879 1.00 89.38 169 SER A C 1
ATOM 1356 O O . SER A 1 169 ? 6.184 10.353 4.767 1.00 89.38 169 SER A O 1
ATOM 1358 N N . LEU A 1 170 ? 4.423 9.229 3.931 1.00 92.81 170 LEU A N 1
ATOM 1359 C CA . LEU A 1 170 ? 5.118 8.650 2.792 1.00 92.81 170 LEU A CA 1
ATOM 1360 C C . LEU A 1 170 ? 4.326 8.873 1.505 1.00 92.81 170 LEU A C 1
ATOM 1362 O O . LEU A 1 170 ? 3.194 8.412 1.378 1.00 92.81 170 LEU A O 1
ATOM 1366 N N . LYS A 1 171 ? 4.967 9.499 0.518 1.00 94.12 171 LYS A N 1
ATOM 1367 C CA . LYS A 1 171 ? 4.460 9.580 -0.853 1.00 94.12 171 LYS A CA 1
ATOM 1368 C C . LYS A 1 171 ? 5.396 8.833 -1.798 1.00 94.12 171 LYS A C 1
ATOM 1370 O O . LYS A 1 171 ? 6.604 9.068 -1.797 1.00 94.12 171 LYS A O 1
ATOM 1375 N N . ILE A 1 172 ? 4.823 7.947 -2.610 1.00 94.31 172 ILE A N 1
ATOM 1376 C CA . ILE A 1 172 ? 5.532 7.144 -3.613 1.00 94.31 172 ILE A CA 1
ATOM 1377 C C . ILE A 1 172 ? 5.026 7.561 -4.991 1.00 94.31 172 ILE A C 1
ATOM 1379 O O . ILE A 1 172 ? 3.830 7.499 -5.267 1.00 94.31 172 ILE A O 1
ATOM 1383 N N . GLU A 1 173 ? 5.937 7.976 -5.860 1.00 95.06 173 GLU A N 1
ATOM 1384 C CA . GLU A 1 173 ? 5.631 8.439 -7.208 1.00 95.06 173 GLU A CA 1
ATOM 1385 C C . GLU A 1 173 ? 6.493 7.680 -8.217 1.00 95.06 173 GLU A C 1
ATOM 1387 O O . GLU A 1 173 ? 7.714 7.591 -8.074 1.00 95.06 173 GLU A O 1
ATOM 1392 N N . LEU A 1 174 ? 5.853 7.128 -9.245 1.00 95.06 174 LEU A N 1
ATOM 1393 C CA . LEU A 1 174 ? 6.544 6.622 -10.422 1.00 95.06 174 LEU A CA 1
ATOM 1394 C C . LEU A 1 174 ? 6.619 7.754 -11.448 1.00 95.06 174 LEU A C 1
ATOM 1396 O O . LEU A 1 174 ? 5.611 8.359 -11.798 1.00 95.06 174 LEU A O 1
ATOM 1400 N N . ILE A 1 175 ? 7.815 8.033 -11.943 1.00 95.25 175 ILE A N 1
ATOM 1401 C CA . ILE A 1 175 ? 8.064 9.014 -12.992 1.00 95.25 175 ILE A CA 1
ATOM 1402 C C . ILE A 1 175 ? 8.473 8.249 -14.244 1.00 95.25 175 ILE A C 1
ATOM 1404 O O . ILE A 1 175 ? 9.373 7.406 -14.217 1.00 95.25 175 ILE A O 1
ATOM 1408 N N . THR A 1 176 ? 7.822 8.566 -15.357 1.00 93.31 176 THR A N 1
ATOM 1409 C CA . THR A 1 176 ? 8.146 8.007 -16.666 1.00 93.31 176 THR A CA 1
ATOM 1410 C C . THR A 1 176 ? 8.231 9.097 -17.728 1.00 93.31 176 THR A C 1
ATOM 1412 O O . THR A 1 176 ? 7.654 10.173 -17.580 1.00 93.31 176 THR A O 1
ATOM 1415 N N . ASP A 1 177 ? 8.998 8.851 -18.790 1.00 90.50 177 ASP A N 1
ATOM 1416 C CA . ASP A 1 177 ? 9.228 9.821 -19.862 1.00 90.50 177 ASP A CA 1
ATOM 1417 C C . ASP A 1 177 ? 8.110 9.849 -20.915 1.00 90.50 177 ASP A C 1
ATOM 1419 O O . ASP A 1 177 ? 8.053 10.785 -21.715 1.00 90.50 177 ASP A O 1
ATOM 1423 N N . LYS A 1 178 ? 7.235 8.835 -20.944 1.00 87.88 178 LYS A N 1
ATOM 1424 C CA . LYS A 1 178 ? 6.167 8.699 -21.943 1.00 87.88 178 LYS A CA 1
ATOM 1425 C C . LYS A 1 178 ? 4.922 8.061 -21.342 1.00 87.88 178 LYS A C 1
ATOM 1427 O O . LYS A 1 178 ? 5.022 7.245 -20.439 1.00 87.88 178 LYS A O 1
ATOM 1432 N N . THR A 1 179 ? 3.766 8.364 -21.925 1.00 86.62 179 THR A N 1
ATOM 1433 C CA . THR A 1 179 ? 2.491 7.662 -21.678 1.00 86.62 179 THR 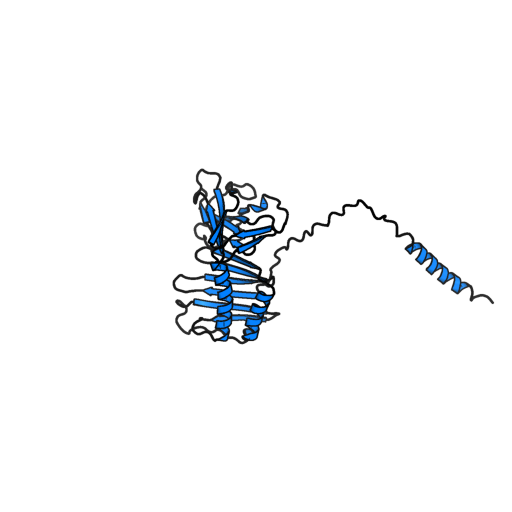A CA 1
ATOM 1434 C C . THR A 1 179 ? 2.006 6.865 -22.895 1.00 86.62 179 THR A C 1
ATOM 1436 O O . THR A 1 179 ? 1.075 6.068 -22.804 1.00 86.62 179 THR A O 1
ATOM 1439 N N . GLU A 1 180 ? 2.668 7.024 -24.044 1.00 89.75 180 GLU A N 1
ATOM 1440 C CA . GLU A 1 180 ? 2.420 6.258 -25.264 1.00 89.75 180 GLU A CA 1
ATOM 1441 C C . GLU A 1 180 ? 3.742 5.952 -25.979 1.00 89.75 180 GLU A C 1
ATOM 1443 O O . GLU A 1 180 ? 4.644 6.792 -26.064 1.00 89.75 180 GLU A O 1
ATOM 1448 N N . ILE A 1 181 ? 3.854 4.735 -26.508 1.00 88.12 181 ILE A N 1
ATOM 1449 C CA . ILE A 1 181 ? 5.046 4.223 -27.174 1.00 88.12 181 ILE A CA 1
ATOM 1450 C C . ILE A 1 181 ? 4.672 3.777 -28.592 1.00 88.12 181 ILE A C 1
ATOM 1452 O O . ILE A 1 181 ? 3.949 2.805 -28.781 1.00 88.12 181 ILE A O 1
ATOM 1456 N N . THR A 1 182 ? 5.158 4.506 -29.601 1.00 80.44 182 THR A N 1
ATOM 1457 C CA . THR A 1 182 ? 4.943 4.203 -31.036 1.00 80.44 182 THR A CA 1
ATOM 1458 C C . THR A 1 182 ? 6.227 3.834 -31.777 1.00 80.44 182 THR A C 1
ATOM 1460 O O . THR A 1 182 ? 6.200 3.115 -32.769 1.00 80.44 182 THR A O 1
ATOM 1463 N N . THR A 1 183 ? 7.365 4.374 -31.337 1.00 62.22 183 THR A N 1
ATOM 1464 C CA . THR A 1 183 ? 8.646 4.309 -32.071 1.00 62.22 183 THR A CA 1
ATOM 1465 C C . THR A 1 183 ? 9.870 4.162 -31.164 1.00 62.22 183 THR A C 1
ATOM 1467 O O . THR A 1 183 ? 10.974 3.927 -31.654 1.00 62.22 183 THR A O 1
ATOM 1470 N N . ALA A 1 184 ? 9.691 4.231 -29.844 1.00 60.66 184 ALA A N 1
ATOM 1471 C CA . ALA A 1 184 ? 10.735 3.940 -28.870 1.00 60.66 184 ALA A CA 1
ATOM 1472 C C . ALA A 1 184 ? 10.571 2.496 -28.387 1.00 60.66 184 ALA A C 1
ATOM 1474 O O . ALA A 1 184 ? 9.482 2.096 -28.018 1.00 60.66 184 ALA A O 1
ATOM 1475 N N . ARG A 1 185 ? 11.634 1.692 -28.363 1.00 80.38 185 ARG A N 1
ATOM 1476 C CA . ARG A 1 185 ? 11.567 0.345 -27.760 1.00 80.38 185 ARG A CA 1
ATOM 1477 C C . ARG A 1 185 ? 11.748 0.373 -26.251 1.00 80.38 185 ARG A C 1
ATOM 1479 O O . ARG A 1 185 ? 11.947 -0.673 -25.661 1.00 80.38 185 ARG A O 1
ATOM 1486 N N . PHE A 1 186 ? 11.776 1.558 -25.654 1.00 89.25 186 PHE A N 1
ATOM 1487 C CA . PHE A 1 186 ? 12.148 1.711 -24.268 1.00 89.25 186 PHE A CA 1
ATOM 1488 C C . PHE A 1 186 ? 11.304 2.754 -23.545 1.00 89.25 186 PHE A C 1
ATOM 1490 O O . PHE A 1 186 ? 10.946 3.797 -24.110 1.00 89.25 186 PHE A O 1
ATOM 1497 N N . LEU A 1 187 ? 11.036 2.446 -22.282 1.00 93.12 187 LEU A N 1
ATOM 1498 C CA . LEU A 1 187 ? 10.367 3.292 -21.312 1.00 93.12 187 LEU A CA 1
ATOM 1499 C C . LEU A 1 187 ? 11.332 3.559 -20.159 1.00 93.12 187 LEU A C 1
ATOM 1501 O O . LEU A 1 187 ? 11.893 2.619 -19.590 1.00 93.12 187 LEU A O 1
ATOM 1505 N N . ARG A 1 188 ? 11.539 4.833 -19.834 1.00 94.94 188 ARG A N 1
ATOM 1506 C CA . ARG A 1 188 ? 12.331 5.241 -18.674 1.00 94.94 188 ARG A CA 1
ATOM 1507 C C . ARG A 1 188 ? 11.443 5.192 -17.439 1.00 94.94 188 ARG A C 1
ATOM 1509 O O . ARG A 1 188 ? 10.324 5.705 -17.485 1.00 94.94 188 ARG A O 1
ATOM 1516 N N . LEU A 1 189 ? 11.942 4.604 -16.356 1.00 96.06 189 LEU A N 1
ATOM 1517 C CA . LEU A 1 189 ? 11.238 4.494 -15.080 1.00 96.06 189 LEU A CA 1
ATOM 1518 C C . LEU A 1 189 ? 12.146 4.987 -13.954 1.00 96.06 189 LEU A C 1
ATOM 1520 O O . LEU A 1 189 ? 13.288 4.542 -13.829 1.00 96.06 189 LEU A O 1
ATOM 1524 N N . VAL A 1 190 ? 11.630 5.908 -13.147 1.00 96.62 190 VAL A N 1
ATOM 1525 C CA . VAL A 1 190 ? 12.302 6.445 -11.960 1.00 96.62 190 VAL A CA 1
ATOM 1526 C C . VAL A 1 190 ? 11.295 6.467 -10.825 1.00 96.62 190 VAL A C 1
ATOM 1528 O O . VAL A 1 190 ? 10.220 7.043 -10.972 1.00 96.62 190 VAL A O 1
ATOM 1531 N N . MET A 1 191 ? 11.625 5.864 -9.688 1.00 96.56 191 MET A N 1
ATOM 1532 C CA . MET A 1 191 ? 10.795 5.970 -8.495 1.00 96.56 191 MET A CA 1
ATOM 1533 C C . MET A 1 191 ? 11.292 7.098 -7.596 1.00 96.56 191 MET A C 1
ATOM 1535 O O . MET A 1 191 ? 12.460 7.136 -7.205 1.00 96.56 191 MET A O 1
ATOM 1539 N N . LYS A 1 192 ? 10.377 7.996 -7.241 1.00 97.19 192 LYS A N 1
ATOM 1540 C CA . LYS A 1 192 ? 10.588 9.074 -6.283 1.00 97.19 192 LYS A CA 1
ATOM 1541 C C . LYS A 1 192 ? 9.826 8.760 -5.005 1.00 97.19 192 LYS A C 1
ATOM 1543 O O . LYS A 1 192 ? 8.641 8.436 -5.035 1.00 97.19 192 LYS A O 1
ATOM 1548 N N . VAL A 1 193 ? 10.515 8.880 -3.878 1.00 96.88 193 VAL A N 1
ATOM 1549 C CA . VAL A 1 193 ? 9.932 8.671 -2.554 1.00 96.88 193 VAL A CA 1
ATOM 1550 C C . VAL A 1 193 ? 10.149 9.911 -1.711 1.00 96.88 193 VAL A C 1
ATOM 1552 O O . VAL A 1 193 ? 11.278 10.366 -1.541 1.00 96.88 193 VAL A O 1
ATOM 1555 N N . GLU A 1 194 ? 9.059 10.459 -1.194 1.00 97.12 194 GLU A N 1
ATOM 1556 C CA . GLU A 1 194 ? 9.033 11.692 -0.419 1.00 97.12 194 GLU A CA 1
ATOM 1557 C C . GLU A 1 194 ? 8.566 11.404 1.008 1.00 97.12 194 GLU A C 1
ATOM 1559 O O . GLU A 1 194 ? 7.538 10.759 1.228 1.00 97.12 194 GLU A O 1
ATOM 1564 N N . ASN A 1 195 ? 9.338 11.896 1.975 1.00 97.00 195 ASN A N 1
ATOM 1565 C CA . ASN A 1 195 ? 8.943 11.938 3.371 1.00 97.00 195 ASN A CA 1
ATOM 1566 C C . ASN A 1 195 ? 8.140 13.217 3.612 1.00 97.00 195 ASN A C 1
ATOM 1568 O O . ASN A 1 195 ? 8.695 14.313 3.576 1.00 97.00 195 ASN A O 1
ATOM 1572 N N . GLN A 1 196 ? 6.849 13.061 3.878 1.00 95.62 196 GLN A N 1
ATOM 1573 C CA . GLN A 1 196 ? 5.920 14.168 4.119 1.00 95.62 196 GLN A CA 1
ATOM 1574 C C . GLN A 1 196 ? 5.742 14.487 5.611 1.00 95.62 196 GLN A C 1
ATOM 1576 O O . GLN A 1 196 ? 4.999 15.398 5.973 1.00 95.62 196 GLN A O 1
ATOM 1581 N N . SER A 1 197 ? 6.412 13.732 6.486 1.00 94.75 197 SER A N 1
ATOM 1582 C CA . SER A 1 197 ? 6.356 13.948 7.928 1.00 94.75 197 SER A CA 1
ATOM 1583 C C . SER A 1 197 ? 7.339 15.024 8.398 1.00 94.75 197 SER A C 1
ATOM 1585 O O . SER A 1 197 ? 8.328 15.339 7.734 1.00 94.75 197 SER A O 1
ATOM 1587 N N . ASP A 1 198 ? 7.101 15.530 9.608 1.00 95.25 198 ASP A N 1
ATOM 1588 C CA . ASP A 1 198 ? 7.979 16.484 10.299 1.00 95.25 198 ASP A CA 1
ATOM 1589 C C . ASP A 1 198 ? 9.223 15.834 10.936 1.00 95.25 198 ASP A C 1
ATOM 1591 O O . ASP A 1 198 ? 10.041 16.512 11.561 1.00 95.25 198 ASP A O 1
ATOM 1595 N N . SER A 1 199 ? 9.383 14.516 10.797 1.00 95.06 199 SER A N 1
ATOM 1596 C CA . SER A 1 199 ? 10.488 13.741 11.368 1.00 95.06 199 SER A CA 1
ATOM 1597 C C . SER A 1 199 ? 11.274 13.000 10.293 1.00 95.06 199 SER A C 1
ATOM 1599 O O . SER A 1 199 ? 10.791 12.799 9.186 1.00 95.06 199 SER A O 1
ATOM 1601 N N . GLU A 1 200 ? 12.497 12.571 10.608 1.00 95.94 200 GLU A N 1
ATOM 1602 C CA . GLU A 1 200 ? 13.252 11.683 9.718 1.00 95.94 200 GLU A CA 1
ATOM 1603 C C . GLU A 1 200 ? 12.513 10.349 9.532 1.00 95.94 200 GLU A C 1
ATOM 1605 O O . GLU A 1 200 ? 12.084 9.726 10.504 1.00 95.94 200 GLU A O 1
ATOM 1610 N N . LEU A 1 201 ? 12.396 9.912 8.278 1.00 94.88 201 LEU A N 1
ATOM 1611 C CA . LEU A 1 201 ? 11.813 8.633 7.900 1.00 94.88 201 LEU A CA 1
ATOM 1612 C C . LEU A 1 201 ? 12.927 7.637 7.590 1.00 94.88 201 LEU A C 1
ATOM 1614 O O . LEU A 1 201 ? 13.773 7.890 6.732 1.00 94.88 201 LEU A O 1
ATOM 1618 N N . GLU A 1 202 ? 12.915 6.489 8.259 1.00 95.12 202 GLU A N 1
ATOM 1619 C CA . GLU A 1 202 ? 13.844 5.396 7.983 1.00 95.12 202 GLU A CA 1
ATOM 1620 C C . GLU A 1 202 ? 13.147 4.292 7.186 1.00 95.12 202 GLU A C 1
ATOM 1622 O O . GLU A 1 202 ? 12.191 3.681 7.656 1.00 95.12 202 GLU A O 1
ATOM 1627 N N . LEU A 1 203 ? 13.653 4.026 5.983 1.00 94.12 203 LEU A N 1
ATOM 1628 C CA . LEU A 1 203 ? 13.250 2.918 5.129 1.00 94.12 203 LEU A CA 1
ATOM 1629 C C . LEU A 1 203 ? 14.171 1.725 5.383 1.00 94.12 203 LEU A C 1
ATOM 1631 O O . LEU A 1 203 ? 15.385 1.823 5.182 1.00 94.12 203 LEU A O 1
ATOM 1635 N N . VAL A 1 204 ? 13.601 0.587 5.777 1.00 92.00 204 VAL A N 1
ATOM 1636 C CA . VAL A 1 204 ? 14.341 -0.665 6.005 1.00 92.00 204 VAL A CA 1
ATOM 1637 C C . VAL A 1 204 ? 13.967 -1.687 4.939 1.00 92.00 204 VAL A C 1
ATOM 1639 O O . VAL A 1 204 ? 12.788 -1.969 4.757 1.00 92.00 204 VAL A O 1
ATOM 1642 N N . TYR A 1 205 ? 14.943 -2.260 4.238 1.00 90.25 205 TYR A N 1
ATOM 1643 C CA . TYR A 1 205 ? 14.706 -3.264 3.193 1.00 90.25 205 TYR A CA 1
ATOM 1644 C C . TYR A 1 205 ? 15.767 -4.364 3.228 1.00 90.25 205 TYR A C 1
ATOM 1646 O O . TYR A 1 205 ? 16.947 -4.099 3.446 1.00 90.25 205 TYR A O 1
ATOM 1654 N N . THR A 1 206 ? 15.352 -5.613 3.013 1.00 84.50 206 THR A N 1
ATOM 1655 C CA . THR A 1 206 ? 16.208 -6.809 3.155 1.00 84.50 206 THR A CA 1
ATOM 1656 C C . THR A 1 206 ? 16.573 -7.462 1.828 1.00 84.50 206 THR A C 1
ATOM 1658 O O . THR A 1 206 ? 17.488 -8.278 1.775 1.00 84.50 206 THR A O 1
ATOM 1661 N N . GLN A 1 207 ? 15.920 -7.075 0.731 1.00 79.69 207 GLN A N 1
ATOM 1662 C CA . GLN A 1 207 ? 16.159 -7.644 -0.599 1.00 79.69 207 GLN A CA 1
ATOM 1663 C C . GLN A 1 207 ? 17.396 -7.057 -1.297 1.00 79.69 207 GLN A C 1
ATOM 1665 O O . GLN A 1 207 ? 17.537 -7.186 -2.507 1.00 79.69 207 GLN A O 1
ATOM 1670 N N . GLY A 1 208 ? 18.257 -6.324 -0.579 1.00 79.81 208 GLY A N 1
ATOM 1671 C CA . GLY A 1 208 ? 19.423 -5.627 -1.134 1.00 79.81 208 GLY A CA 1
ATOM 1672 C C . GLY A 1 208 ? 19.103 -4.452 -2.076 1.00 79.81 208 GLY A C 1
ATOM 1673 O O . GLY A 1 208 ? 20.008 -3.665 -2.376 1.00 79.81 208 GLY A O 1
ATOM 1674 N N . ARG A 1 209 ? 17.831 -4.286 -2.460 1.00 85.50 209 ARG A N 1
ATOM 1675 C CA . ARG A 1 209 ? 17.245 -3.175 -3.220 1.00 85.50 209 ARG A CA 1
ATOM 1676 C C . ARG A 1 209 ? 16.052 -2.595 -2.463 1.00 85.50 209 ARG A C 1
ATOM 1678 O O . ARG A 1 209 ? 15.332 -3.332 -1.793 1.00 85.50 209 ARG A O 1
ATOM 1685 N N . ALA A 1 210 ? 15.851 -1.291 -2.593 1.00 88.50 210 ALA A N 1
ATOM 1686 C CA . ALA A 1 210 ? 14.69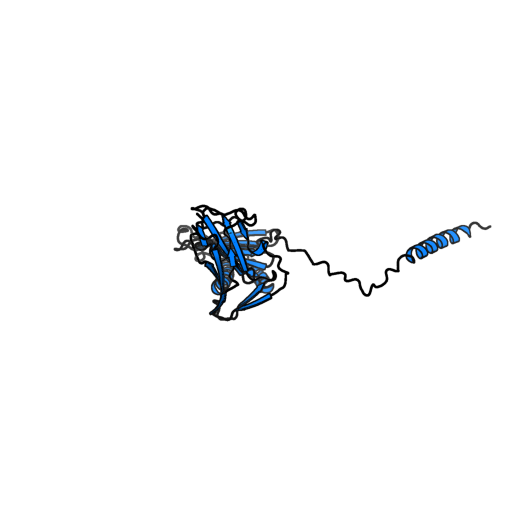9 -0.617 -2.008 1.00 88.50 210 ALA A CA 1
ATOM 1687 C C . ALA A 1 210 ? 13.471 -0.668 -2.924 1.00 88.50 210 ALA A C 1
ATOM 1689 O O . ALA A 1 210 ? 12.357 -0.522 -2.442 1.00 88.50 210 ALA A O 1
ATOM 1690 N N . VAL A 1 211 ? 13.667 -0.859 -4.230 1.00 93.31 211 VAL A N 1
ATOM 1691 C CA . VAL A 1 211 ? 12.632 -0.628 -5.243 1.00 93.31 211 VAL A CA 1
ATOM 1692 C C . VAL A 1 211 ? 12.513 -1.809 -6.193 1.00 93.31 211 VAL A C 1
ATOM 1694 O O . VAL A 1 211 ? 13.502 -2.504 -6.432 1.00 93.31 211 VAL A O 1
ATOM 1697 N N . ASP A 1 212 ? 11.327 -2.005 -6.746 1.00 93.62 212 ASP A N 1
ATOM 1698 C CA . ASP A 1 212 ? 11.052 -2.876 -7.882 1.00 93.62 212 ASP A CA 1
ATOM 1699 C C . ASP A 1 212 ? 10.114 -2.158 -8.860 1.00 93.62 212 ASP A C 1
ATOM 1701 O O . ASP A 1 212 ? 9.466 -1.171 -8.508 1.00 93.62 212 ASP A O 1
ATOM 1705 N N . TYR A 1 213 ? 10.050 -2.639 -10.094 1.00 94.50 213 TYR A N 1
ATOM 1706 C CA . TYR A 1 213 ? 9.144 -2.111 -11.109 1.00 94.50 213 TYR A CA 1
ATOM 1707 C C . TYR A 1 213 ? 8.434 -3.273 -11.776 1.00 94.50 213 TYR A C 1
ATOM 1709 O O . TYR A 1 213 ? 9.076 -4.258 -12.148 1.00 94.50 213 TYR A O 1
ATOM 1717 N N . VAL A 1 214 ? 7.121 -3.146 -11.931 1.00 93.75 214 VAL A N 1
ATOM 1718 C CA . VAL A 1 214 ? 6.271 -4.222 -12.439 1.00 93.75 214 VAL A CA 1
ATOM 1719 C C . VAL A 1 214 ? 5.363 -3.679 -13.526 1.00 93.75 214 VAL A C 1
ATOM 1721 O O . VAL A 1 214 ? 4.855 -2.558 -13.434 1.00 93.75 214 VAL A O 1
ATOM 1724 N N . VAL A 1 215 ? 5.175 -4.481 -14.566 1.00 93.62 215 VAL A N 1
ATOM 1725 C CA . VAL A 1 215 ? 4.284 -4.182 -15.681 1.00 93.62 215 VAL A CA 1
ATOM 1726 C C . VAL A 1 215 ? 3.205 -5.248 -15.746 1.00 93.62 215 VAL A C 1
ATOM 1728 O O . VAL A 1 215 ? 3.513 -6.436 -15.812 1.00 93.62 215 VAL A O 1
ATOM 1731 N N . TYR A 1 216 ? 1.952 -4.812 -15.802 1.00 92.44 216 TYR A N 1
ATOM 1732 C CA . TYR A 1 216 ? 0.789 -5.677 -15.971 1.00 92.44 216 TYR A CA 1
ATOM 1733 C C . TYR A 1 216 ? 0.109 -5.401 -17.309 1.00 92.44 216 TYR A C 1
ATOM 1735 O O . TYR A 1 216 ? -0.010 -4.246 -17.729 1.00 92.44 216 TYR A O 1
ATOM 1743 N N . GLN A 1 217 ? -0.383 -6.449 -17.965 1.00 91.62 217 GLN A N 1
ATOM 1744 C CA . GLN A 1 217 ? -1.328 -6.303 -19.064 1.00 91.62 217 GLN A CA 1
ATOM 1745 C C . GLN A 1 217 ? -2.652 -5.777 -18.507 1.00 91.62 217 GLN A C 1
ATOM 1747 O O . GLN A 1 217 ? -3.181 -6.323 -17.541 1.00 91.62 217 GLN A O 1
ATOM 1752 N N . ILE A 1 218 ? -3.210 -4.745 -19.138 1.00 88.88 218 ILE A N 1
ATOM 1753 C CA . ILE A 1 218 ? -4.549 -4.248 -18.813 1.00 88.88 218 ILE A CA 1
ATOM 1754 C C . ILE A 1 218 ? -5.397 -4.146 -20.078 1.00 88.88 218 ILE A C 1
ATOM 1756 O O . ILE A 1 218 ? -4.885 -4.053 -21.196 1.00 88.88 218 ILE A O 1
ATOM 1760 N N . ASN A 1 219 ? -6.711 -4.154 -19.890 1.00 82.19 219 ASN A N 1
ATOM 1761 C CA . ASN A 1 219 ? -7.673 -3.856 -20.944 1.00 82.19 219 ASN A CA 1
ATOM 1762 C C . ASN A 1 219 ? -8.020 -2.359 -20.912 1.00 82.19 219 ASN A C 1
ATOM 1764 O O . ASN A 1 219 ? -8.045 -1.769 -19.832 1.00 82.19 219 ASN A O 1
ATOM 1768 N N . ASP A 1 220 ? -8.387 -1.766 -22.056 1.00 67.38 220 ASP A N 1
ATOM 1769 C CA . ASP A 1 220 ? -8.737 -0.336 -22.222 1.00 67.38 220 ASP A CA 1
ATOM 1770 C C . ASP A 1 220 ? -9.808 0.186 -21.237 1.00 67.38 220 ASP A C 1
ATOM 1772 O O . ASP A 1 220 ? -9.976 1.393 -21.092 1.00 67.38 220 ASP A O 1
ATOM 1776 N N . ASN A 1 221 ? -10.532 -0.709 -20.552 1.00 62.16 221 ASN A N 1
ATOM 1777 C CA . ASN A 1 221 ? -11.608 -0.390 -19.611 1.00 62.16 221 ASN A CA 1
ATOM 1778 C C . ASN A 1 221 ? -11.302 -0.774 -18.145 1.00 62.16 221 ASN A C 1
ATOM 1780 O O . ASN A 1 221 ? -12.194 -0.674 -17.305 1.00 62.16 221 ASN A O 1
ATOM 1784 N N . GLN A 1 222 ? -10.092 -1.249 -17.820 1.00 63.84 222 GLN A N 1
ATOM 1785 C CA . GLN A 1 222 ? -9.732 -1.786 -16.494 1.00 63.84 222 GLN A CA 1
ATOM 1786 C C . GLN A 1 222 ? -8.419 -1.195 -15.961 1.00 63.84 222 GLN A C 1
ATOM 1788 O O . GLN A 1 222 ? -7.513 -1.912 -15.551 1.00 63.84 222 GLN A O 1
ATOM 1793 N N . PHE A 1 223 ? -8.323 0.134 -15.920 1.00 62.97 223 PHE A N 1
ATOM 1794 C CA . PHE A 1 223 ? -7.165 0.823 -15.333 1.00 62.97 223 PHE A CA 1
ATOM 1795 C C . PHE A 1 223 ? -7.026 0.621 -13.814 1.00 62.97 223 PHE A C 1
ATOM 1797 O O . PHE A 1 223 ? -5.970 0.918 -13.262 1.00 62.97 223 PHE A O 1
ATOM 1804 N N . ASN A 1 224 ? -8.068 0.094 -13.155 1.00 56.66 224 ASN A N 1
ATOM 1805 C CA . ASN A 1 224 ? -8.173 0.049 -11.697 1.00 56.66 224 ASN A CA 1
ATOM 1806 C C . ASN A 1 224 ? -8.085 -1.353 -11.082 1.00 56.66 224 ASN A C 1
ATOM 1808 O O . ASN A 1 224 ? -8.421 -1.542 -9.918 1.00 56.66 224 ASN A O 1
ATOM 1812 N N . THR A 1 225 ? -7.694 -2.372 -11.845 1.00 63.47 225 THR A N 1
ATOM 1813 C CA . THR A 1 225 ? -7.588 -3.732 -11.304 1.00 63.47 225 THR A CA 1
ATOM 1814 C C . THR A 1 225 ? -6.333 -4.394 -11.843 1.00 63.47 225 THR A C 1
ATOM 1816 O O . THR A 1 225 ? -6.255 -4.725 -13.022 1.00 63.47 225 THR A O 1
ATOM 1819 N N . LEU A 1 226 ? -5.336 -4.550 -10.970 1.00 71.44 226 LEU A N 1
ATOM 1820 C CA . LEU A 1 226 ? -4.102 -5.270 -11.266 1.00 71.44 226 LEU A CA 1
ATOM 1821 C C . LEU A 1 226 ? -4.252 -6.707 -10.772 1.00 71.44 226 LEU A C 1
ATOM 1823 O O . LEU A 1 226 ? -4.274 -6.955 -9.567 1.00 71.44 226 LEU A O 1
ATOM 1827 N N . GLU A 1 227 ? -4.375 -7.645 -11.703 1.00 72.75 227 GLU A N 1
ATOM 1828 C CA . GLU A 1 227 ? -4.411 -9.074 -11.393 1.00 72.75 227 GLU A CA 1
ATOM 1829 C C . GLU A 1 227 ? -2.992 -9.653 -11.514 1.00 72.75 227 GLU A C 1
ATOM 1831 O O . GLU A 1 227 ? -2.344 -9.423 -12.539 1.00 72.75 227 GLU A O 1
ATOM 1836 N N . PRO A 1 228 ? -2.493 -10.407 -10.513 1.00 74.06 228 PRO A N 1
ATOM 1837 C CA . PRO A 1 228 ? -1.150 -10.993 -10.552 1.00 74.06 228 PRO A CA 1
ATOM 1838 C C . PRO A 1 228 ? -0.882 -11.850 -11.795 1.00 74.06 228 PRO A C 1
ATOM 1840 O O . PRO A 1 228 ? 0.215 -11.808 -12.342 1.00 74.06 228 PRO A O 1
ATOM 1843 N N . ASP A 1 229 ? -1.897 -12.567 -12.282 1.00 80.81 229 ASP A N 1
ATOM 1844 C CA . ASP A 1 229 ? -1.796 -13.436 -13.462 1.00 80.81 229 ASP A CA 1
ATOM 1845 C C . ASP A 1 229 ? -1.548 -12.660 -14.770 1.00 80.81 229 ASP A C 1
ATOM 1847 O O . ASP A 1 229 ? -1.171 -13.251 -15.781 1.00 80.81 229 ASP A O 1
ATOM 1851 N N . ASN A 1 230 ? -1.725 -11.335 -14.753 1.00 87.56 230 ASN A N 1
ATOM 1852 C CA . ASN A 1 230 ? -1.461 -10.451 -15.885 1.00 87.56 230 ASN A CA 1
ATOM 1853 C C . ASN A 1 230 ? -0.076 -9.782 -15.810 1.00 87.56 230 ASN A C 1
ATOM 1855 O O . ASN A 1 230 ? 0.199 -8.878 -16.603 1.00 87.56 230 ASN A O 1
ATOM 1859 N N . GLU A 1 231 ? 0.794 -10.172 -14.870 1.00 92.19 231 GLU A N 1
ATOM 1860 C CA . GLU A 1 231 ? 2.177 -9.684 -14.805 1.00 92.19 231 GLU A CA 1
ATOM 1861 C C . GLU A 1 231 ? 2.941 -10.083 -16.078 1.00 92.19 231 GLU A C 1
ATOM 1863 O O . GLU A 1 231 ? 3.029 -11.251 -16.450 1.00 92.19 231 GLU A O 1
ATOM 1868 N N . LEU A 1 232 ? 3.481 -9.086 -16.776 1.00 93.50 232 LEU A N 1
ATOM 1869 C CA . LEU A 1 232 ? 4.238 -9.268 -18.014 1.00 93.50 232 LEU A CA 1
ATOM 1870 C C . LEU A 1 232 ? 5.742 -9.216 -17.778 1.00 93.50 232 LEU A C 1
ATOM 1872 O O . LEU A 1 232 ? 6.510 -9.860 -18.497 1.00 93.50 232 LEU A O 1
ATOM 1876 N N . TRP A 1 233 ? 6.157 -8.355 -16.854 1.00 94.81 233 TRP A N 1
ATOM 1877 C CA . TRP A 1 233 ? 7.556 -8.061 -16.614 1.00 94.81 233 TRP A CA 1
ATOM 1878 C C . TRP A 1 233 ? 7.771 -7.543 -15.202 1.00 94.81 233 TRP A C 1
ATOM 1880 O O . TRP A 1 233 ? 7.022 -6.679 -14.731 1.00 94.81 233 TRP A O 1
ATOM 1890 N N . ARG A 1 234 ? 8.859 -7.994 -14.582 1.00 94.12 234 ARG A N 1
ATOM 1891 C CA . ARG A 1 234 ? 9.316 -7.499 -13.289 1.00 94.12 234 ARG A CA 1
ATOM 1892 C C . ARG A 1 234 ? 10.820 -7.271 -13.303 1.00 94.12 234 ARG A C 1
ATOM 1894 O O . ARG A 1 234 ? 11.616 -8.172 -13.576 1.00 94.12 234 ARG A O 1
ATOM 1901 N N . TRP A 1 235 ? 11.233 -6.052 -12.958 1.00 92.12 235 TRP A N 1
ATOM 1902 C CA . TRP A 1 235 ? 12.642 -5.656 -12.991 1.00 92.12 235 TRP A CA 1
ATOM 1903 C C . TRP A 1 235 ? 13.519 -6.603 -12.177 1.00 92.12 235 TRP A C 1
ATOM 1905 O O . TRP A 1 235 ? 14.562 -7.060 -12.653 1.00 92.12 235 TRP A O 1
ATOM 1915 N N . SER A 1 236 ? 13.061 -6.952 -10.979 1.00 89.06 236 SER A N 1
ATOM 1916 C CA . SER A 1 236 ? 13.790 -7.813 -10.066 1.00 89.06 236 SER A CA 1
ATOM 1917 C C . SER A 1 236 ? 14.105 -9.217 -10.565 1.00 89.06 236 SER A C 1
ATOM 1919 O O . SER A 1 236 ? 15.102 -9.779 -10.112 1.00 89.06 236 SER A O 1
ATOM 1921 N N . LEU A 1 237 ? 13.318 -9.783 -11.482 1.00 87.56 237 LEU A N 1
ATOM 1922 C CA . LEU A 1 237 ? 13.563 -11.132 -12.007 1.00 87.56 237 LEU A CA 1
ATOM 1923 C C . LEU A 1 237 ? 14.795 -11.188 -12.918 1.00 87.56 237 LEU A C 1
ATOM 1925 O O . LEU A 1 237 ? 15.358 -12.257 -13.146 1.00 87.56 237 LEU A O 1
ATOM 1929 N N . ASN A 1 238 ? 15.268 -10.031 -13.385 1.00 79.75 238 ASN A N 1
ATOM 1930 C CA . ASN A 1 238 ? 16.427 -9.925 -14.264 1.00 79.75 238 ASN A CA 1
ATOM 1931 C C . ASN A 1 238 ? 17.769 -9.877 -13.510 1.00 79.75 238 ASN A C 1
ATOM 1933 O O . ASN A 1 238 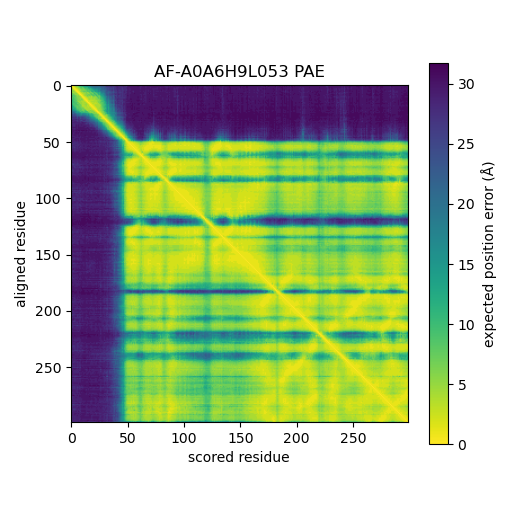? 18.824 -9.879 -14.148 1.00 79.75 238 ASN A O 1
ATOM 1937 N N . PHE A 1 239 ? 17.757 -9.848 -12.169 1.00 74.94 239 PHE A N 1
ATOM 1938 C CA . PHE A 1 239 ? 18.967 -9.717 -11.356 1.00 74.94 239 PHE A CA 1
ATOM 1939 C C . PHE A 1 239 ? 18.914 -10.575 -10.090 1.00 74.94 239 PHE A C 1
ATOM 1941 O O . PHE A 1 239 ? 17.954 -10.544 -9.325 1.00 74.94 239 PHE A O 1
ATOM 1948 N N . SER A 1 240 ? 20.008 -11.279 -9.803 1.00 73.12 240 SER A N 1
ATOM 1949 C CA . SER A 1 240 ? 20.213 -11.895 -8.492 1.00 73.12 240 SER A CA 1
ATOM 1950 C C . SER A 1 240 ? 20.715 -10.835 -7.515 1.00 73.12 240 SER A C 1
ATOM 1952 O O . SER A 1 240 ? 21.797 -10.278 -7.704 1.00 73.12 240 SER A O 1
ATOM 1954 N N . VAL A 1 241 ? 19.939 -10.551 -6.468 1.00 73.88 241 VAL A N 1
ATOM 1955 C CA . VAL A 1 241 ? 20.339 -9.619 -5.408 1.00 73.88 241 VAL A CA 1
ATOM 1956 C C . VAL A 1 241 ? 20.603 -10.399 -4.128 1.00 73.88 241 VAL A C 1
ATOM 1958 O O . VAL A 1 241 ? 19.783 -11.214 -3.709 1.00 73.88 241 VAL A O 1
ATOM 1961 N N . ASN A 1 242 ? 21.750 -10.145 -3.499 1.00 77.50 242 ASN A N 1
ATOM 1962 C CA . ASN A 1 242 ? 22.064 -10.746 -2.208 1.00 77.50 242 ASN A CA 1
ATOM 1963 C C . ASN A 1 242 ? 21.159 -10.141 -1.124 1.00 77.50 242 ASN A C 1
ATOM 1965 O O . ASN A 1 242 ? 21.118 -8.910 -1.002 1.00 77.50 242 ASN A O 1
ATOM 1969 N N . PRO A 1 243 ? 20.469 -10.968 -0.320 1.00 78.56 243 PRO A N 1
ATOM 1970 C CA . PRO A 1 243 ? 19.623 -10.480 0.754 1.00 78.56 243 PRO A CA 1
ATOM 1971 C C . PRO A 1 243 ? 20.502 -9.877 1.852 1.00 78.56 243 PRO A C 1
ATOM 1973 O O . PRO A 1 243 ? 21.206 -10.577 2.577 1.00 78.56 243 PRO A O 1
ATOM 1976 N N . VAL A 1 244 ? 20.493 -8.551 1.941 1.00 84.38 244 VAL A N 1
ATOM 1977 C CA . VAL A 1 244 ? 21.214 -7.777 2.950 1.00 84.38 244 VAL A CA 1
ATOM 1978 C C . VAL A 1 244 ? 20.265 -6.704 3.454 1.00 84.38 244 VAL A C 1
ATOM 1980 O O . VAL A 1 244 ? 19.710 -5.947 2.652 1.00 84.38 244 VAL A O 1
ATOM 1983 N N . GLU A 1 245 ? 20.094 -6.635 4.776 1.00 89.19 245 GLU A N 1
ATOM 1984 C CA . GLU A 1 245 ? 19.372 -5.535 5.409 1.00 89.19 245 GLU A CA 1
ATOM 1985 C C . GLU A 1 245 ? 20.112 -4.221 5.155 1.00 89.19 245 GLU A C 1
ATOM 1987 O O . GLU A 1 245 ? 21.296 -4.069 5.462 1.00 89.19 245 GLU A O 1
ATOM 1992 N N . LYS A 1 246 ? 19.389 -3.261 4.595 1.00 91.62 246 LYS A N 1
ATOM 1993 C CA . LYS A 1 246 ? 19.845 -1.900 4.361 1.00 91.62 246 LYS A CA 1
ATOM 1994 C C . LYS A 1 246 ? 18.834 -0.928 4.947 1.00 91.62 246 LYS A C 1
ATOM 1996 O O . LYS A 1 246 ? 17.636 -1.203 5.014 1.00 91.62 246 LYS A O 1
ATOM 2001 N N . ARG A 1 247 ? 19.354 0.222 5.366 1.00 94.44 247 ARG A N 1
ATOM 2002 C CA . ARG A 1 247 ? 18.600 1.314 5.981 1.00 94.44 247 ARG A CA 1
ATOM 2003 C C . ARG A 1 247 ? 18.886 2.587 5.204 1.00 94.44 247 ARG A C 1
ATOM 2005 O O . ARG A 1 247 ? 20.050 2.902 4.958 1.00 94.44 247 ARG A O 1
ATOM 2012 N N . LEU A 1 248 ? 17.839 3.296 4.805 1.00 95.12 248 LEU A N 1
ATOM 2013 C CA . LEU A 1 248 ? 17.926 4.585 4.127 1.00 95.12 248 LEU A CA 1
ATOM 2014 C C . LEU A 1 248 ? 17.117 5.608 4.914 1.00 95.12 248 LEU A C 1
ATOM 2016 O O . LEU A 1 248 ? 15.940 5.395 5.177 1.00 95.12 248 LEU A O 1
ATOM 2020 N N . LYS A 1 249 ? 17.749 6.720 5.278 1.00 96.81 249 LYS A N 1
ATOM 2021 C CA . LYS A 1 249 ? 17.105 7.819 5.997 1.00 96.81 249 LYS A CA 1
ATOM 2022 C C . LYS A 1 249 ? 16.748 8.933 5.025 1.00 96.81 249 LYS A C 1
ATOM 2024 O O . LYS A 1 249 ? 17.600 9.372 4.255 1.00 96.81 249 LYS A O 1
ATOM 2029 N N . ILE A 1 250 ? 15.504 9.390 5.085 1.00 97.06 250 ILE A N 1
ATOM 2030 C CA . ILE A 1 250 ? 14.989 10.529 4.330 1.00 97.06 250 ILE A CA 1
ATOM 2031 C C . ILE A 1 250 ? 14.607 11.598 5.351 1.00 97.06 250 ILE A C 1
ATOM 2033 O O . ILE A 1 250 ? 13.731 11.385 6.190 1.00 97.06 250 ILE A O 1
ATOM 2037 N N . ALA A 1 251 ? 15.279 12.748 5.307 1.00 97.81 251 ALA A N 1
ATOM 2038 C CA . ALA A 1 251 ? 14.976 13.854 6.211 1.00 97.81 251 ALA A CA 1
ATOM 2039 C C . ALA A 1 251 ? 13.529 14.354 6.030 1.00 97.81 251 ALA A C 1
ATOM 2041 O O . ALA A 1 251 ? 12.901 14.108 5.000 1.00 97.81 251 ALA A O 1
ATOM 2042 N N . ALA A 1 252 ? 13.005 15.044 7.044 1.00 97.44 252 ALA A N 1
ATOM 2043 C CA . ALA A 1 252 ? 11.668 15.634 7.009 1.00 97.44 252 ALA A CA 1
ATOM 2044 C C . ALA A 1 252 ? 11.484 16.525 5.770 1.00 97.44 252 ALA A C 1
ATOM 2046 O O . ALA A 1 252 ? 12.367 17.332 5.455 1.00 97.44 252 ALA A O 1
ATOM 2047 N N . HIS A 1 253 ? 10.349 16.385 5.081 1.00 97.19 253 HIS A N 1
ATOM 2048 C CA . HIS A 1 253 ? 9.999 17.152 3.874 1.00 97.19 253 HIS A CA 1
ATOM 2049 C C . HIS A 1 253 ? 11.031 17.059 2.736 1.00 97.19 253 HIS A C 1
ATOM 2051 O O . HIS A 1 253 ? 11.167 17.982 1.931 1.00 97.19 253 HIS A O 1
ATOM 2057 N N . GLN A 1 254 ? 11.813 15.977 2.688 1.00 98.31 254 GLN A N 1
ATOM 2058 C CA . GLN A 1 254 ? 12.759 15.693 1.608 1.00 98.31 254 GLN A CA 1
ATOM 2059 C C . GLN A 1 254 ? 12.308 14.486 0.792 1.00 98.31 254 GLN A C 1
ATOM 2061 O O . GLN A 1 254 ? 11.509 13.660 1.234 1.00 98.31 254 GLN A O 1
ATOM 2066 N N . PHE A 1 255 ? 12.874 14.365 -0.406 1.00 97.44 255 PHE A N 1
ATOM 2067 C CA . PHE A 1 255 ? 12.673 13.212 -1.266 1.00 97.44 255 PHE A CA 1
ATOM 2068 C C . PHE A 1 255 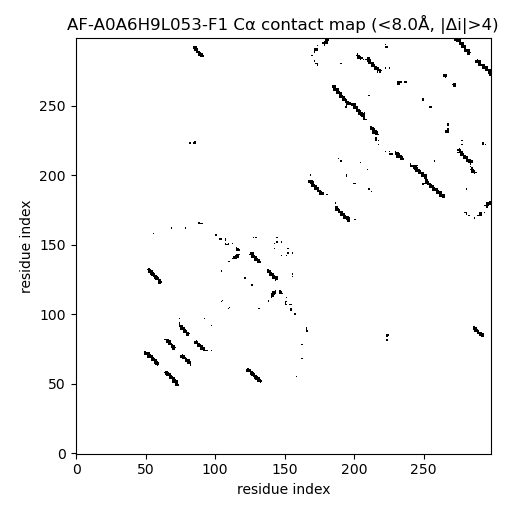? 14.000 12.568 -1.652 1.00 97.44 255 PHE A C 1
ATOM 2070 O O . PHE A 1 255 ? 15.062 13.190 -1.610 1.00 97.44 255 PHE A O 1
ATOM 2077 N N . THR A 1 256 ? 13.918 11.307 -2.049 1.00 96.81 256 THR A N 1
ATOM 2078 C CA . THR A 1 256 ? 14.995 10.573 -2.697 1.00 96.81 256 THR A CA 1
ATOM 2079 C C . THR A 1 256 ? 14.479 10.019 -4.018 1.00 96.81 256 THR A C 1
ATOM 2081 O O . THR A 1 256 ? 13.334 9.573 -4.115 1.00 96.81 256 THR A O 1
ATOM 2084 N N . GLU A 1 257 ? 15.315 10.085 -5.044 1.00 96.62 257 GLU A N 1
ATOM 2085 C CA . GLU A 1 257 ? 15.072 9.416 -6.316 1.00 96.62 257 GLU A CA 1
ATOM 2086 C C . GLU A 1 257 ? 15.946 8.171 -6.358 1.00 96.62 257 GLU A C 1
ATOM 2088 O O . GLU A 1 257 ? 17.146 8.222 -6.074 1.00 96.62 257 GLU A O 1
ATOM 2093 N N . PHE A 1 258 ? 15.325 7.043 -6.673 1.00 93.56 258 PHE A N 1
ATOM 2094 C CA . PHE A 1 258 ? 16.037 5.792 -6.865 1.00 93.56 258 PHE A CA 1
ATOM 2095 C C . PHE A 1 258 ? 16.589 5.690 -8.283 1.00 93.56 258 PHE A C 1
ATOM 2097 O O . PHE A 1 258 ? 16.254 6.487 -9.159 1.00 93.56 258 PHE A O 1
ATOM 2104 N N . GLU A 1 259 ? 17.467 4.707 -8.486 1.00 87.69 259 GLU A N 1
ATOM 2105 C CA . GLU A 1 259 ? 18.136 4.492 -9.763 1.00 87.69 259 GLU A CA 1
ATOM 2106 C C . GLU A 1 259 ? 17.133 4.426 -10.920 1.00 87.69 25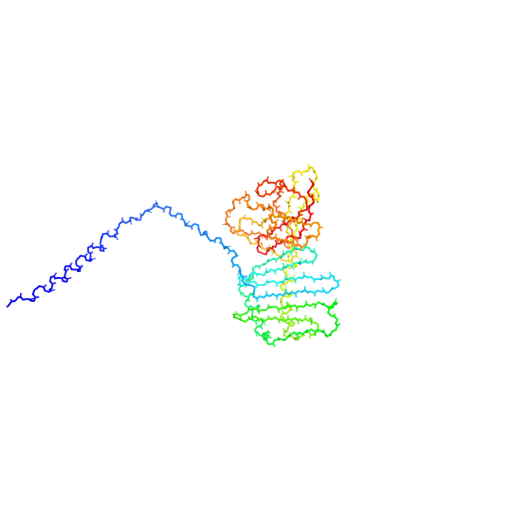9 GLU A C 1
ATOM 2108 O O . GLU A 1 259 ? 16.106 3.741 -10.864 1.00 87.69 259 GLU A O 1
ATOM 2113 N N . GLU A 1 260 ? 17.469 5.172 -11.968 1.00 93.19 260 GLU A N 1
ATOM 2114 C CA . GLU A 1 260 ? 16.751 5.166 -13.225 1.00 93.19 260 GLU A CA 1
ATOM 2115 C C . GLU A 1 260 ? 16.973 3.846 -13.949 1.00 93.19 260 GLU A C 1
ATOM 2117 O O . GLU A 1 260 ? 18.109 3.444 -14.205 1.00 93.19 260 GLU A O 1
ATOM 2122 N N . ILE A 1 261 ? 15.876 3.220 -14.360 1.00 92.56 261 ILE A N 1
ATOM 2123 C CA . ILE A 1 261 ? 15.927 2.016 -15.176 1.00 92.56 261 ILE A CA 1
ATOM 2124 C C . ILE A 1 261 ? 15.259 2.240 -16.527 1.00 92.56 261 ILE A C 1
ATOM 2126 O O . ILE A 1 261 ? 14.437 3.138 -16.725 1.00 92.56 261 ILE A O 1
ATOM 2130 N N . THR A 1 262 ? 15.609 1.377 -17.474 1.00 93.62 262 THR A N 1
ATOM 2131 C CA . THR A 1 262 ? 15.028 1.366 -18.813 1.00 93.62 262 THR A CA 1
ATOM 2132 C C . THR A 1 262 ? 14.386 0.010 -19.072 1.00 93.62 262 THR A C 1
ATOM 2134 O O . THR A 1 262 ? 15.075 -1.010 -19.097 1.00 93.62 262 THR A O 1
ATOM 2137 N N . TRP A 1 263 ? 13.072 -0.007 -19.284 1.00 93.69 263 TRP A N 1
ATOM 2138 C CA . TRP A 1 263 ? 12.348 -1.206 -19.695 1.00 93.69 263 TRP A CA 1
ATOM 2139 C C . TRP A 1 263 ? 12.235 -1.259 -21.217 1.00 93.69 263 TRP A C 1
ATOM 2141 O O . TRP A 1 263 ? 11.715 -0.329 -21.827 1.00 93.69 263 TRP A O 1
ATOM 2151 N N . ASN A 1 264 ? 12.678 -2.356 -21.837 1.00 92.38 264 ASN A N 1
ATOM 2152 C CA . ASN A 1 264 ? 12.712 -2.519 -23.297 1.00 92.38 264 ASN A CA 1
ATOM 2153 C C . ASN A 1 264 ? 11.369 -2.957 -23.924 1.00 92.38 264 ASN A C 1
ATOM 2155 O O . ASN A 1 264 ? 11.360 -3.534 -25.012 1.00 92.38 264 ASN A O 1
ATOM 2159 N N . VAL A 1 265 ? 10.243 -2.709 -23.242 1.00 93.06 265 VAL A N 1
ATOM 2160 C CA . VAL A 1 265 ? 8.880 -3.032 -23.715 1.00 93.06 265 VAL A CA 1
ATOM 2161 C C . VAL A 1 265 ? 8.745 -4.514 -24.104 1.00 93.06 265 VAL A C 1
ATOM 2163 O O . VAL A 1 265 ? 8.171 -4.894 -25.128 1.00 93.06 265 VAL A O 1
ATOM 2166 N N . GLN A 1 266 ? 9.347 -5.368 -23.280 1.00 93.25 266 GLN A N 1
ATOM 2167 C CA . GLN A 1 266 ? 9.378 -6.815 -23.450 1.00 93.25 266 GLN A CA 1
ATOM 2168 C C . GLN A 1 266 ? 8.919 -7.506 -22.173 1.00 93.25 266 GLN A C 1
ATOM 2170 O O . GLN A 1 266 ? 9.187 -7.016 -21.077 1.00 93.25 266 GLN A O 1
ATOM 2175 N N . THR A 1 267 ? 8.261 -8.652 -22.322 1.00 92.69 267 THR A N 1
ATOM 2176 C CA . THR A 1 267 ? 7.978 -9.546 -21.198 1.00 92.69 267 THR A CA 1
ATOM 2177 C C . THR A 1 267 ? 9.274 -10.122 -20.622 1.00 92.69 267 THR A C 1
ATOM 2179 O O . THR A 1 267 ? 10.329 -10.045 -21.262 1.00 92.69 267 THR A O 1
ATOM 2182 N N . ASP A 1 268 ? 9.211 -10.766 -19.456 1.00 89.69 268 ASP A N 1
ATOM 2183 C CA . ASP A 1 268 ? 10.363 -11.504 -18.903 1.00 89.69 268 ASP A CA 1
ATOM 2184 C C . ASP A 1 268 ? 10.854 -12.627 -19.842 1.00 89.69 268 ASP A C 1
ATOM 2186 O O . ASP A 1 268 ? 12.043 -12.946 -19.902 1.00 89.69 268 ASP A O 1
ATOM 2190 N N . GLU A 1 269 ? 9.962 -13.154 -20.685 1.00 91.81 269 GLU A N 1
ATOM 2191 C CA . GLU A 1 269 ? 10.265 -14.123 -21.748 1.00 91.81 269 GLU A CA 1
ATOM 2192 C C . GLU A 1 269 ? 10.829 -13.482 -23.032 1.00 91.81 269 GLU A C 1
ATOM 2194 O O . GLU A 1 269 ? 11.062 -14.169 -24.028 1.00 91.81 269 GLU A O 1
ATOM 2199 N N . LYS A 1 270 ? 11.083 -12.167 -23.023 1.00 90.19 270 LYS A N 1
ATOM 2200 C CA . LYS A 1 270 ? 11.639 -11.374 -24.137 1.00 90.19 270 LYS A CA 1
ATOM 2201 C C . LYS A 1 270 ? 10.705 -11.227 -25.342 1.00 90.19 270 LYS A C 1
ATOM 2203 O O . LYS A 1 270 ? 11.160 -10.939 -26.454 1.00 90.19 270 LYS A O 1
ATOM 2208 N N . THR A 1 271 ? 9.399 -11.369 -25.131 1.00 91.94 271 THR A N 1
ATOM 2209 C CA . THR A 1 271 ? 8.383 -11.124 -26.163 1.00 91.94 271 THR A CA 1
ATOM 2210 C C . THR A 1 271 ? 7.981 -9.653 -26.163 1.00 91.94 271 THR A C 1
ATOM 2212 O O . THR A 1 271 ? 7.808 -9.061 -25.105 1.00 91.94 271 THR A O 1
ATOM 2215 N N . MET A 1 272 ? 7.833 -9.040 -27.343 1.00 91.88 272 MET A N 1
ATOM 2216 C CA . MET A 1 272 ? 7.407 -7.637 -27.445 1.00 91.88 272 MET A CA 1
ATOM 2217 C C . MET A 1 272 ? 5.974 -7.469 -26.936 1.00 91.88 272 MET A C 1
ATOM 2219 O O . MET A 1 272 ? 5.071 -8.177 -27.387 1.00 91.88 272 MET A O 1
ATOM 2223 N N . VAL A 1 273 ? 5.772 -6.496 -26.052 1.00 92.06 273 VAL A N 1
ATOM 2224 C CA . VAL A 1 273 ? 4.455 -6.159 -25.500 1.00 92.06 273 VAL A CA 1
ATOM 2225 C C . VAL A 1 273 ? 3.677 -5.266 -26.472 1.00 92.06 273 VAL A C 1
ATOM 2227 O O . VAL A 1 273 ? 4.275 -4.515 -27.243 1.00 92.06 273 VAL A O 1
ATOM 2230 N N . LYS A 1 274 ? 2.342 -5.363 -26.463 1.00 91.06 274 LYS A N 1
ATOM 2231 C CA . LYS A 1 274 ? 1.419 -4.538 -27.259 1.00 91.06 274 LYS A CA 1
ATOM 2232 C C . LYS A 1 274 ? 0.144 -4.237 -26.475 1.00 91.06 274 LYS A C 1
ATOM 2234 O O . LYS A 1 274 ? -0.239 -5.008 -25.603 1.00 91.06 274 LYS A O 1
ATOM 2239 N N . GLY A 1 275 ? -0.551 -3.169 -26.854 1.00 91.06 275 GLY A N 1
ATOM 2240 C CA . GLY A 1 275 ? -1.791 -2.750 -26.205 1.00 91.06 275 GLY A CA 1
ATOM 2241 C C . GLY A 1 275 ? -1.530 -1.916 -24.956 1.00 91.06 275 GLY A C 1
ATOM 2242 O O . GLY A 1 275 ? -0.480 -1.287 -24.828 1.00 91.06 275 GLY A O 1
ATOM 2243 N N . TRP A 1 276 ? -2.503 -1.870 -24.053 1.00 91.69 276 TRP A N 1
ATOM 2244 C CA . TRP A 1 276 ? -2.378 -1.108 -22.817 1.00 91.69 276 TRP A CA 1
ATOM 2245 C C . TRP A 1 276 ? -1.696 -1.916 -21.728 1.00 91.69 276 TRP A C 1
ATOM 2247 O O . TRP A 1 276 ? -2.021 -3.078 -21.492 1.00 91.69 276 TRP A O 1
ATOM 2257 N N . VAL A 1 277 ? -0.778 -1.266 -21.029 1.00 92.25 277 VAL A N 1
ATOM 2258 C CA . VAL A 1 277 ? -0.151 -1.812 -19.833 1.00 92.25 277 VAL A CA 1
ATOM 2259 C C . VAL A 1 277 ? -0.285 -0.847 -18.673 1.00 92.25 277 VAL A C 1
ATOM 2261 O O . VAL A 1 277 ? -0.350 0.366 -18.859 1.00 92.25 277 VAL A O 1
ATOM 2264 N N . ALA A 1 278 ? -0.305 -1.400 -17.472 1.00 91.06 278 ALA A N 1
ATOM 2265 C CA . ALA A 1 278 ? -0.149 -0.668 -16.231 1.00 91.06 278 ALA A CA 1
ATOM 2266 C C . ALA A 1 278 ? 1.294 -0.813 -15.759 1.00 91.06 278 ALA A C 1
ATOM 2268 O O . ALA A 1 278 ? 1.779 -1.933 -15.603 1.00 91.06 278 ALA A O 1
ATOM 2269 N N . VAL A 1 279 ? 1.969 0.306 -15.510 1.00 92.81 279 VAL A N 1
ATOM 2270 C CA . VAL A 1 279 ? 3.302 0.315 -14.902 1.00 92.81 279 VAL A CA 1
ATOM 2271 C C . VAL A 1 279 ? 3.193 0.820 -13.473 1.00 92.81 279 VAL A C 1
ATOM 2273 O O . VAL A 1 279 ? 2.568 1.853 -13.221 1.00 92.81 279 VAL A O 1
ATOM 2276 N N . VAL A 1 280 ? 3.814 0.093 -12.547 1.00 92.38 280 VAL A N 1
ATOM 2277 C CA . VAL A 1 280 ? 3.863 0.442 -11.125 1.00 92.38 280 VAL A CA 1
ATOM 2278 C C . VAL A 1 280 ? 5.294 0.379 -10.602 1.00 92.38 280 VAL A C 1
ATOM 2280 O O . VAL A 1 280 ? 6.078 -0.490 -10.990 1.00 92.38 280 VAL A O 1
ATOM 2283 N N . GLY A 1 281 ? 5.632 1.309 -9.710 1.00 94.06 281 GLY A N 1
ATOM 2284 C CA . GLY A 1 281 ? 6.820 1.219 -8.867 1.00 94.06 281 GLY A CA 1
ATOM 2285 C C . GLY A 1 281 ? 6.447 0.614 -7.518 1.00 94.06 281 GLY A C 1
ATOM 2286 O O . GLY A 1 281 ? 5.467 1.035 -6.903 1.00 94.06 281 GLY A O 1
ATOM 2287 N N . GLU A 1 282 ? 7.218 -0.359 -7.046 1.00 93.81 282 GLU A N 1
ATOM 2288 C CA . GLU A 1 282 ? 7.072 -0.947 -5.716 1.00 93.81 282 GLU A CA 1
ATOM 2289 C C . GLU A 1 282 ? 8.239 -0.502 -4.830 1.00 93.81 282 GLU A C 1
ATOM 2291 O O . GLU A 1 282 ? 9.401 -0.783 -5.115 1.00 93.81 282 GLU A O 1
ATOM 2296 N N . LEU A 1 283 ? 7.941 0.173 -3.724 1.00 94.25 283 LEU A N 1
ATOM 2297 C CA . LEU A 1 283 ? 8.882 0.416 -2.640 1.00 94.25 283 LEU A CA 1
ATOM 2298 C C . LEU A 1 283 ? 8.844 -0.787 -1.690 1.00 94.25 283 LEU A C 1
ATOM 2300 O O . LEU A 1 283 ? 7.920 -0.939 -0.891 1.00 94.25 283 LEU A O 1
ATOM 2304 N N . VAL A 1 284 ? 9.868 -1.633 -1.777 1.00 91.12 284 VAL A N 1
ATOM 2305 C CA . VAL A 1 284 ? 9.987 -2.928 -1.081 1.00 91.12 284 VAL A CA 1
ATOM 2306 C C . VAL A 1 284 ? 10.560 -2.777 0.342 1.00 91.12 284 VAL A C 1
ATOM 2308 O O . VAL A 1 284 ? 11.022 -3.739 0.956 1.00 91.12 284 VAL A O 1
ATOM 2311 N N . SER A 1 285 ? 10.579 -1.555 0.878 1.00 91.25 285 SER A N 1
ATOM 2312 C CA . SER A 1 285 ? 10.981 -1.274 2.258 1.00 91.25 285 SER A CA 1
ATOM 2313 C C . SER A 1 285 ? 9.804 -1.312 3.232 1.00 91.25 285 SER A C 1
ATOM 2315 O O . SER A 1 285 ? 8.652 -1.391 2.834 1.00 91.25 285 SER A O 1
ATOM 2317 N N . THR A 1 286 ? 10.095 -1.210 4.527 1.00 90.19 286 THR A N 1
ATOM 2318 C CA . THR A 1 286 ? 9.132 -0.799 5.553 1.00 90.19 286 THR A CA 1
ATOM 2319 C C . THR A 1 286 ? 9.576 0.542 6.166 1.00 90.19 286 THR A C 1
ATOM 2321 O O . THR A 1 286 ? 10.722 0.628 6.617 1.00 90.19 286 THR A O 1
ATOM 2324 N N . PRO A 1 287 ? 8.704 1.571 6.207 1.00 93.31 287 PRO A N 1
ATOM 2325 C CA . PRO A 1 287 ? 7.450 1.638 5.453 1.00 93.31 287 PRO A CA 1
ATOM 2326 C C . PRO A 1 287 ? 7.705 1.574 3.934 1.00 93.31 287 PRO A C 1
ATOM 2328 O O . PRO A 1 287 ? 8.814 1.839 3.466 1.00 93.31 287 PRO A O 1
ATOM 2331 N N . GLY A 1 288 ? 6.696 1.152 3.182 1.00 93.44 288 GLY A N 1
ATOM 2332 C CA . GLY A 1 288 ? 6.782 0.858 1.754 1.00 93.44 288 GLY A CA 1
ATOM 2333 C C . GLY A 1 288 ? 5.437 0.980 1.065 1.00 93.44 288 GLY A C 1
ATOM 2334 O O . GLY A 1 288 ? 4.507 1.572 1.611 1.00 93.44 288 GLY A O 1
ATOM 2335 N N . GLY A 1 289 ? 5.322 0.415 -0.134 1.00 91.25 289 GLY A N 1
ATOM 2336 C CA . GLY A 1 289 ? 4.072 0.471 -0.883 1.00 91.25 289 GLY A CA 1
ATOM 2337 C C . GLY A 1 289 ? 4.229 0.369 -2.390 1.00 91.25 289 GLY A C 1
ATOM 2338 O O . GLY A 1 289 ? 5.304 0.072 -2.901 1.00 91.25 289 GLY A O 1
ATOM 2339 N N . ARG A 1 290 ? 3.141 0.648 -3.101 1.00 91.75 290 ARG A N 1
ATOM 2340 C CA . ARG A 1 290 ? 3.092 0.776 -4.557 1.00 91.75 290 ARG A CA 1
ATOM 2341 C C . ARG A 1 290 ? 2.705 2.197 -4.931 1.00 91.75 290 ARG A C 1
ATOM 2343 O O . ARG A 1 290 ? 1.803 2.768 -4.315 1.00 91.75 290 ARG A O 1
ATOM 2350 N N . SER A 1 291 ? 3.362 2.739 -5.951 1.00 92.12 291 SER A N 1
ATOM 2351 C CA . SER A 1 291 ? 2.939 3.990 -6.576 1.00 92.12 291 SER A CA 1
ATOM 2352 C C . SER A 1 291 ? 1.520 3.861 -7.142 1.00 92.12 291 SER A C 1
ATOM 2354 O O . SER A 1 291 ? 1.079 2.746 -7.438 1.00 92.12 291 SER A O 1
ATOM 2356 N N . PRO A 1 292 ? 0.838 4.988 -7.402 1.00 88.88 292 PRO A N 1
ATOM 2357 C CA . PRO A 1 292 ? -0.284 5.004 -8.327 1.00 88.88 292 PRO A CA 1
ATOM 2358 C C . PRO A 1 292 ? 0.056 4.311 -9.648 1.00 88.88 292 PRO A C 1
ATOM 2360 O O . PRO A 1 292 ? 1.212 4.317 -10.093 1.00 88.88 292 PRO A O 1
ATOM 2363 N N . THR A 1 293 ? -0.958 3.718 -10.270 1.00 88.06 293 THR A N 1
ATOM 2364 C CA . THR A 1 293 ? -0.786 3.005 -11.538 1.00 88.06 293 THR A CA 1
ATOM 2365 C C . THR A 1 293 ? -0.681 3.983 -12.702 1.00 88.06 293 THR A C 1
ATOM 2367 O O . THR A 1 293 ? -1.534 4.854 -12.857 1.00 88.06 293 THR A O 1
ATOM 2370 N N . ILE A 1 294 ? 0.333 3.819 -13.559 1.00 90.06 294 ILE A N 1
ATOM 2371 C CA . ILE A 1 294 ? 0.480 4.627 -14.775 1.00 90.06 294 ILE A CA 1
ATOM 2372 C C . ILE A 1 294 ? 0.089 3.791 -15.995 1.00 90.06 294 ILE A C 1
ATOM 2374 O O . ILE A 1 294 ? 0.803 2.840 -16.329 1.00 90.06 294 ILE A O 1
ATOM 2378 N N . PRO A 1 295 ? -1.012 4.130 -16.689 1.00 90.88 295 PRO A N 1
ATOM 2379 C CA . PRO A 1 295 ? -1.370 3.464 -17.928 1.00 90.88 295 PRO A CA 1
ATOM 2380 C C . PRO A 1 295 ? -0.477 3.930 -19.077 1.00 90.88 295 PRO A C 1
ATOM 2382 O O . PRO A 1 295 ? -0.338 5.128 -19.329 1.00 90.88 295 PRO A O 1
ATOM 2385 N N . ILE A 1 296 ? 0.088 2.972 -19.806 1.00 91.50 296 ILE A N 1
ATOM 2386 C CA . ILE A 1 296 ? 0.937 3.202 -20.972 1.00 91.50 296 ILE A CA 1
ATOM 2387 C C . ILE A 1 296 ? 0.356 2.452 -22.164 1.00 91.50 296 ILE A C 1
ATOM 2389 O O . ILE A 1 296 ? 0.108 1.249 -22.092 1.00 91.50 296 ILE A O 1
ATOM 2393 N N . LYS A 1 297 ? 0.180 3.144 -23.289 1.00 92.25 297 LYS A N 1
ATOM 2394 C CA . LYS A 1 297 ? -0.245 2.512 -24.542 1.00 92.25 297 LYS A CA 1
ATOM 2395 C C . LYS A 1 297 ? 0.956 2.126 -25.403 1.00 92.25 297 LYS A C 1
ATOM 2397 O O . LYS A 1 297 ? 1.783 2.977 -25.728 1.00 92.25 297 LYS A O 1
ATOM 2402 N N . ILE A 1 298 ? 1.025 0.864 -25.816 1.00 91.56 298 ILE A N 1
ATOM 2403 C CA . ILE A 1 298 ? 2.068 0.310 -26.685 1.00 91.56 298 ILE A CA 1
ATOM 2404 C C . ILE A 1 298 ? 1.469 -0.030 -28.057 1.00 91.56 298 ILE A C 1
ATOM 2406 O O . ILE A 1 298 ? 0.602 -0.903 -28.152 1.00 91.56 298 ILE A O 1
ATOM 2410 N N . ASN A 1 299 ? 1.921 0.654 -29.114 1.00 88.44 299 ASN A N 1
ATOM 2411 C CA . ASN A 1 299 ? 1.419 0.476 -30.487 1.00 88.44 299 ASN A CA 1
ATOM 2412 C C . ASN A 1 299 ? 2.302 -0.449 -31.340 1.00 88.44 299 ASN A C 1
ATOM 2414 O O . ASN A 1 299 ? 3.545 -0.356 -31.237 1.00 88.44 299 ASN A O 1
#

Solvent-accessible surface area (backbone atoms only — not comparable to full-atom values): 16747 Å² total; per-residue (Å²): 137,83,77,73,68,70,62,59,59,60,53,53,52,55,53,53,52,54,56,54,63,66,66,77,74,78,80,83,70,86,62,94,78,64,85,70,66,74,76,73,84,80,67,73,78,72,87,73,74,70,52,72,30,35,37,41,36,41,38,35,34,96,85,55,41,37,35,40,36,39,31,28,73,87,31,40,36,37,38,36,33,65,43,93,47,52,22,32,39,33,34,70,52,51,72,63,60,49,50,51,56,57,46,51,44,59,79,47,43,49,87,74,59,66,69,30,65,72,94,83,60,76,83,61,42,52,37,39,38,40,35,44,46,57,90,95,48,73,44,72,35,43,28,25,69,90,70,33,53,71,50,57,42,56,54,50,50,55,54,48,48,56,52,48,54,53,63,53,32,52,47,58,43,59,46,60,83,68,56,64,36,77,84,60,63,59,46,49,42,32,41,36,40,32,24,60,28,94,50,72,41,65,34,40,20,46,58,59,45,54,65,42,41,40,33,29,62,40,56,101,87,38,90,76,63,88,56,78,91,35,59,41,30,49,58,59,82,79,53,94,62,66,75,38,81,45,76,47,79,36,50,47,71,32,71,50,73,51,80,75,44,76,46,63,52,41,28,78,88,68,45,78,63,68,46,40,29,35,40,33,29,32,38,63,23,36,56,26,30,34,13,43,58,43,69,33,40,32,104

Secondary structure (DSSP, 8-state):
--SSHHHHHHHHHHHHHHHHHTTSS------TT----------------PPEEEEEEEEETTTTEEEEEEEETTSEEEEEEEETT-EEEEEEPPHHHHHHHHHHHHHTTGGG---B--SS-TTTSEEEEEEEEETTEEEEEEEETTTS-HHHHHHHHHHHHHHHHHHTTEEEEEEES-SEESS-S-EEEEEEEEE-SSSPEEEEESBS-SEEEEEEE--TT-TT---GGGEEEEGGGGS----B-EEEEE-TT-EEEPPPEEE-SB-TT-PBP-EEEEEEEEE-SBSEEEPPPEEEEE-